Protein AF-A0A3S0U7I5-F1 (afdb_monomer_lite)

Secondary structure (DSSP, 8-state):
--------PPPHHHHHHHHHHHHHHHHHHHHHHHHHHHHHHHHHHHHHHHHHHHHTTS-----HHHHHHHHHS-GGGSPPHHHHHHHHHHHHHHHHHHHHHHHHHHHHHHHHHHHHHTT--S--HHHHHHHHHHHHHHHHHHHHHHHHHHHHHHHHHHHHHHHHHHHTT--EEEETTEEEEEPPP-HHHHHHHHHHHHHHHHHHHHHHHHHHHHHHHHHHHHSSPPPPHHHHHHHHHHH-

Sequence (240 aa):
MNYFENKKTIPRFIKNKITFIKVFSFFQILFSLFLFLLLSFILFLYYNIDYKNKIFKLDTNINFIFDKIVKSLEIELIPYPFLLIFLLIIFFLIFIYGCFNLTMIKKQAKKYKLWLKNDENTIPEFIYSVYKKSMVYKIIANWFCSFSYIVGIITLSILVWLQYQYINNENIFYLGFWKIGTIKNLQTEIIVTSSLILLFFILHCFCFIHFKKTKTQIISYWGTDILSLEEKKYLKRKTN

Radius of gyration: 26.68 Å; chains: 1; bounding box: 55×52×87 Å

InterPro domains:
  IPR059214 MSC_0882-like [NF045846] (23-240)

Structure (mmCIF, N/CA/C/O backbone):
data_AF-A0A3S0U7I5-F1
#
_entry.id   AF-A0A3S0U7I5-F1
#
loop_
_atom_site.group_PDB
_atom_site.id
_atom_site.type_symbol
_atom_site.label_atom_id
_atom_site.label_alt_id
_atom_site.label_comp_id
_atom_site.label_asym_id
_atom_site.label_entity_id
_atom_site.label_seq_id
_atom_site.pdbx_PDB_ins_code
_atom_site.Cartn_x
_atom_site.Cartn_y
_atom_site.Cartn_z
_atom_site.occupancy
_atom_site.B_iso_or_equiv
_atom_site.auth_seq_id
_atom_site.auth_comp_id
_atom_site.auth_asym_id
_atom_site.auth_atom_id
_atom_site.pdbx_PDB_model_num
ATOM 1 N N . MET A 1 1 ? -27.309 15.832 46.744 1.00 34.75 1 MET A N 1
ATOM 2 C CA . MET A 1 1 ? -26.373 16.564 45.862 1.00 34.75 1 MET A CA 1
ATOM 3 C C . MET A 1 1 ? -25.949 15.601 44.754 1.00 34.75 1 MET A C 1
ATOM 5 O O . MET A 1 1 ? -25.228 14.649 45.021 1.00 34.75 1 MET A O 1
ATOM 9 N N . ASN A 1 2 ? -26.539 15.751 43.566 1.00 31.09 2 ASN A N 1
ATOM 10 C CA . ASN A 1 2 ? -26.446 14.811 42.443 1.00 31.09 2 ASN A CA 1
ATOM 11 C C . ASN A 1 2 ? -25.058 14.861 41.786 1.00 31.09 2 ASN A C 1
ATOM 13 O O . ASN A 1 2 ? -24.751 15.824 41.094 1.00 31.09 2 ASN A O 1
ATOM 17 N N . TYR A 1 3 ? -24.246 13.816 41.965 1.00 33.31 3 TYR A N 1
ATOM 18 C CA . TYR A 1 3 ? -22.924 13.674 41.325 1.00 33.31 3 TYR A CA 1
ATOM 19 C C . TYR A 1 3 ? -22.888 12.636 40.187 1.00 33.31 3 TYR A C 1
ATOM 21 O O . TYR A 1 3 ? -21.816 12.269 39.713 1.00 33.31 3 TYR A O 1
ATOM 29 N N . PHE A 1 4 ? -24.050 12.170 39.714 1.00 36.78 4 PHE A N 1
ATOM 30 C CA . PHE A 1 4 ? -24.139 11.148 38.663 1.00 36.78 4 PHE A CA 1
ATOM 31 C C . PHE A 1 4 ? -25.144 11.469 37.549 1.00 36.78 4 PHE A C 1
ATOM 33 O O . PHE A 1 4 ? -25.729 10.566 36.964 1.00 36.78 4 PHE A O 1
ATOM 40 N N . GLU A 1 5 ? -25.245 12.728 37.119 1.00 37.22 5 GLU A N 1
ATOM 41 C CA . GLU A 1 5 ? -25.621 13.002 35.718 1.00 37.22 5 GLU A CA 1
ATOM 42 C C . GLU A 1 5 ? -24.407 12.798 34.795 1.00 37.22 5 GLU A C 1
ATOM 44 O O . GLU A 1 5 ? -24.026 13.642 33.982 1.00 37.22 5 GLU A O 1
ATOM 49 N N . ASN A 1 6 ? -23.746 11.646 34.919 1.00 40.72 6 ASN A N 1
ATOM 50 C CA . ASN A 1 6 ? -22.676 11.284 34.008 1.00 40.72 6 ASN A CA 1
ATOM 51 C C . ASN A 1 6 ? -23.330 10.806 32.712 1.00 40.72 6 ASN A C 1
ATOM 53 O O . ASN A 1 6 ? -23.698 9.639 32.568 1.00 40.72 6 ASN A O 1
ATOM 57 N N . LYS A 1 7 ? -23.477 11.717 31.742 1.00 45.25 7 LYS A N 1
ATOM 58 C CA . LYS A 1 7 ? -23.664 11.343 30.334 1.00 45.25 7 LYS A CA 1
ATOM 59 C C . LYS A 1 7 ? -22.656 10.230 30.038 1.00 45.25 7 LYS A C 1
ATOM 61 O O . LYS A 1 7 ? -21.453 10.490 30.028 1.00 45.25 7 LYS A O 1
ATOM 66 N N . LYS A 1 8 ? -23.146 9.005 29.813 1.00 54.75 8 LYS A N 1
ATOM 67 C CA . LYS A 1 8 ? -22.349 7.824 29.443 1.00 54.75 8 LYS A CA 1
ATOM 68 C C . LYS A 1 8 ? -21.651 8.121 28.120 1.00 54.75 8 LYS A C 1
ATOM 70 O O . LYS A 1 8 ? -22.193 7.941 27.028 1.00 54.75 8 LYS A O 1
ATOM 75 N N . THR A 1 9 ? -20.480 8.731 28.224 1.00 63.16 9 THR A N 1
ATOM 76 C CA . THR A 1 9 ? -19.694 9.218 27.102 1.00 63.16 9 THR A CA 1
ATOM 77 C C . THR A 1 9 ? -18.613 8.199 26.789 1.00 63.16 9 THR A C 1
ATOM 79 O O . THR A 1 9 ? -18.055 7.553 27.669 1.00 63.16 9 THR A O 1
ATOM 82 N N . ILE A 1 10 ? -18.329 8.035 25.495 1.00 66.19 10 ILE A N 1
ATOM 83 C CA . ILE A 1 10 ? -17.225 7.200 25.017 1.00 66.19 10 ILE A CA 1
ATOM 84 C C . ILE A 1 10 ? -15.943 7.639 25.747 1.00 66.19 10 ILE A C 1
ATOM 86 O O . ILE A 1 10 ? -15.592 8.821 25.634 1.00 66.19 10 ILE A O 1
ATOM 90 N N . PRO A 1 11 ? -15.216 6.725 26.421 1.00 69.69 11 PRO A N 1
ATOM 91 C CA . PRO A 1 11 ? -13.984 7.073 27.118 1.00 69.69 11 PRO A CA 1
ATOM 92 C C . PRO A 1 11 ? -12.998 7.783 26.189 1.00 69.69 11 PRO A C 1
ATOM 94 O O . PRO A 1 11 ? -12.847 7.414 25.018 1.00 69.69 11 PRO A O 1
ATOM 97 N N . ARG A 1 12 ? -12.309 8.808 26.702 1.00 69.81 12 ARG A N 1
ATOM 98 C CA . ARG A 1 12 ? -11.484 9.732 25.900 1.00 69.81 12 ARG A CA 1
ATOM 99 C C . ARG A 1 12 ? -10.442 9.013 25.035 1.00 69.81 12 ARG A C 1
ATOM 101 O O . ARG A 1 12 ? -10.288 9.353 23.866 1.00 69.81 12 ARG A O 1
ATOM 108 N N . PHE A 1 13 ? -9.790 7.981 25.571 1.00 68.38 13 PHE A N 1
ATOM 109 C CA . PHE A 1 13 ? -8.822 7.160 24.835 1.00 68.38 13 PHE A CA 1
ATOM 110 C C . PHE A 1 13 ? -9.444 6.478 23.603 1.00 68.38 13 PHE A C 1
ATOM 112 O O . PHE A 1 13 ? -8.915 6.562 22.493 1.00 68.38 13 PHE A O 1
ATOM 119 N N . ILE A 1 14 ? -10.619 5.873 23.781 1.00 70.38 14 ILE A N 1
ATOM 120 C CA . ILE A 1 14 ? -11.356 5.169 22.726 1.00 70.38 14 ILE A CA 1
ATOM 121 C C . ILE A 1 14 ? -11.854 6.166 21.681 1.00 70.38 14 ILE A C 1
ATOM 123 O O . ILE A 1 14 ? -11.711 5.937 20.479 1.00 70.38 14 ILE A O 1
ATOM 127 N N . LYS A 1 15 ? -12.385 7.310 22.129 1.00 76.31 15 LYS A N 1
ATOM 128 C CA . LYS A 1 15 ? -12.814 8.404 21.251 1.00 76.31 15 LYS A CA 1
ATOM 129 C C . LYS A 1 15 ? -11.658 8.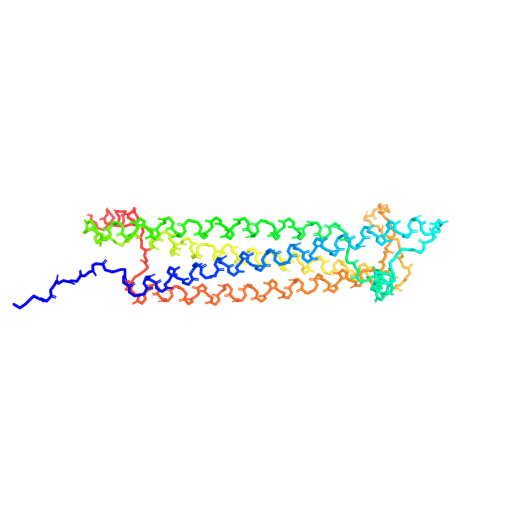877 20.367 1.00 76.31 15 LYS A C 1
ATOM 131 O O . LYS A 1 15 ? -11.827 8.960 19.154 1.00 76.31 15 LYS A O 1
ATOM 136 N N . ASN A 1 16 ? -10.481 9.106 20.952 1.00 76.19 16 ASN A N 1
ATOM 137 C CA . ASN A 1 16 ? -9.288 9.526 20.218 1.00 76.19 16 ASN A CA 1
ATOM 138 C C . ASN A 1 16 ? -8.859 8.484 19.179 1.00 76.19 16 ASN A C 1
ATOM 140 O O . ASN A 1 16 ? -8.524 8.854 18.055 1.00 76.19 16 ASN A O 1
ATOM 144 N N . LYS A 1 17 ? -8.931 7.185 19.503 1.00 73.94 17 LYS A N 1
ATOM 145 C CA . LYS A 1 17 ? -8.599 6.125 18.542 1.00 73.94 17 LYS A CA 1
ATOM 146 C C . LYS A 1 17 ? -9.588 6.063 17.379 1.00 73.94 17 LYS A C 1
ATOM 148 O O . LYS A 1 17 ? -9.161 5.997 16.230 1.00 73.94 17 LYS A O 1
ATOM 153 N N . ILE A 1 18 ? -10.892 6.133 17.653 1.00 76.38 18 ILE A N 1
ATOM 154 C CA . ILE A 1 18 ? -11.928 6.167 16.608 1.00 76.38 18 ILE A CA 1
ATOM 155 C C . ILE A 1 18 ? -11.701 7.364 15.679 1.00 76.38 18 ILE A C 1
ATOM 157 O O . ILE A 1 18 ? -11.760 7.213 14.459 1.00 76.38 18 ILE A O 1
ATOM 161 N N . THR A 1 19 ? -11.438 8.545 16.243 1.00 80.38 19 THR A N 1
ATOM 162 C CA . THR A 1 19 ? -11.165 9.758 15.463 1.00 80.38 19 THR A CA 1
ATOM 163 C C . THR A 1 19 ? -9.906 9.598 14.620 1.00 80.38 19 THR A C 1
ATOM 165 O O . THR A 1 19 ? -9.953 9.863 13.424 1.00 80.38 19 THR A O 1
ATOM 168 N N . PHE A 1 20 ? -8.818 9.086 15.198 1.00 79.75 20 PHE A N 1
ATOM 169 C CA . PHE A 1 20 ? -7.569 8.850 14.476 1.00 79.75 20 PHE A CA 1
ATOM 170 C C . PHE A 1 20 ? -7.766 7.929 13.266 1.00 79.75 20 PHE A C 1
ATOM 172 O O . PHE A 1 20 ? -7.343 8.267 12.166 1.00 79.75 20 PHE A O 1
ATOM 179 N N . ILE A 1 21 ? -8.455 6.794 13.432 1.00 76.62 21 ILE A N 1
ATOM 180 C CA . ILE A 1 21 ? -8.653 5.848 12.323 1.00 76.62 21 ILE A CA 1
ATOM 181 C C . ILE A 1 21 ? -9.580 6.449 11.248 1.00 76.62 21 ILE A C 1
ATOM 183 O O . ILE A 1 21 ? -9.353 6.233 10.057 1.00 76.62 21 ILE A O 1
ATOM 187 N N . LYS A 1 22 ? -10.586 7.252 11.631 1.00 82.88 22 LYS A N 1
ATOM 188 C CA . LYS A 1 22 ? -11.419 7.995 10.665 1.00 82.88 22 LYS A CA 1
ATOM 189 C C . LYS A 1 22 ? -10.596 8.989 9.848 1.00 82.88 22 LYS A C 1
ATOM 191 O O . LYS A 1 22 ? -10.736 9.009 8.632 1.00 82.88 22 LYS A O 1
ATOM 196 N N . VAL A 1 23 ? -9.754 9.781 10.512 1.00 84.12 23 VAL A N 1
ATOM 197 C CA . VAL A 1 23 ? -8.873 10.764 9.8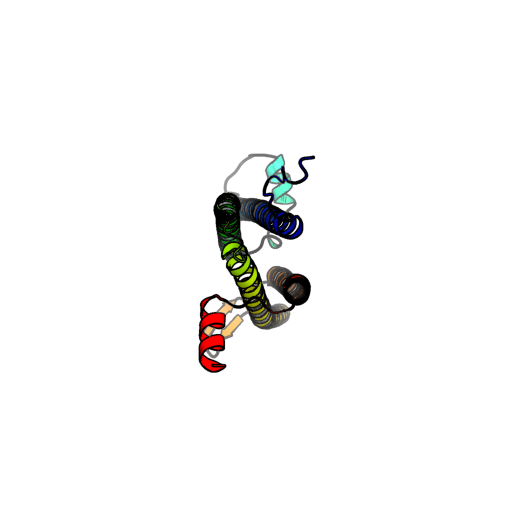63 1.00 84.12 23 VAL A CA 1
ATOM 198 C C . VAL A 1 23 ? -7.900 10.061 8.923 1.00 84.12 23 VAL A C 1
ATOM 200 O O . VAL A 1 23 ? -7.796 10.438 7.764 1.00 84.12 23 VAL A O 1
ATOM 203 N N . PHE A 1 24 ? -7.265 8.981 9.379 1.00 80.94 24 PHE A N 1
ATOM 204 C CA . PHE A 1 24 ? -6.365 8.182 8.552 1.00 80.94 24 PHE A CA 1
ATOM 205 C C . PHE A 1 24 ? -7.064 7.620 7.305 1.00 80.94 24 PHE A C 1
ATOM 207 O O . PHE A 1 24 ? -6.563 7.771 6.196 1.00 80.94 24 PHE A O 1
ATOM 214 N N . SER A 1 25 ? -8.258 7.036 7.467 1.00 82.69 25 SER A N 1
ATOM 215 C CA . SER A 1 25 ? -9.034 6.500 6.336 1.00 82.69 25 SER A CA 1
ATOM 216 C C . SER A 1 25 ? -9.449 7.605 5.359 1.00 82.69 25 SER A C 1
ATOM 218 O O . SER A 1 25 ? -9.464 7.390 4.154 1.00 82.69 25 SER A O 1
ATOM 220 N N . PHE A 1 26 ? -9.762 8.801 5.865 1.00 87.00 26 PHE A N 1
ATOM 221 C CA . PHE A 1 26 ? -10.089 9.961 5.038 1.00 87.00 26 PHE A CA 1
ATOM 222 C C . PHE A 1 26 ? -8.883 10.458 4.228 1.00 87.00 26 PHE A C 1
ATOM 224 O O . PHE A 1 26 ? -9.007 10.665 3.024 1.00 87.00 26 PHE A O 1
ATOM 231 N N . PHE A 1 27 ? -7.706 10.572 4.849 1.00 84.50 27 PHE A N 1
ATOM 232 C CA . PHE A 1 27 ? -6.471 10.904 4.131 1.00 84.50 27 PHE A CA 1
ATOM 233 C C . PHE A 1 27 ? -6.117 9.856 3.078 1.00 84.50 27 PHE A C 1
ATOM 235 O O . PHE A 1 27 ? -5.730 10.216 1.973 1.00 84.50 27 PHE A O 1
ATOM 242 N N . GLN A 1 28 ? -6.305 8.572 3.388 1.00 85.00 28 GLN A N 1
ATOM 243 C CA . GLN A 1 28 ? -6.102 7.495 2.425 1.00 85.00 28 GLN A CA 1
ATOM 244 C C . GLN A 1 28 ? -7.007 7.648 1.192 1.00 85.00 28 GLN A C 1
ATOM 246 O O . GLN A 1 28 ? -6.536 7.470 0.070 1.00 85.00 28 GLN A O 1
ATOM 251 N N . ILE A 1 29 ? -8.280 8.013 1.382 1.00 89.94 29 ILE A N 1
ATOM 252 C CA . ILE A 1 29 ? -9.221 8.290 0.284 1.00 89.94 29 ILE A CA 1
ATOM 253 C C . ILE A 1 29 ? -8.738 9.475 -0.562 1.00 89.94 29 ILE A C 1
ATOM 255 O O . ILE A 1 29 ? -8.658 9.355 -1.780 1.00 89.94 29 ILE A O 1
ATOM 259 N N . LEU A 1 30 ? -8.382 10.599 0.069 1.00 91.69 30 LEU A N 1
ATOM 260 C CA . LEU A 1 30 ? -7.915 11.789 -0.651 1.00 91.69 30 LEU A CA 1
ATOM 261 C C . LEU A 1 30 ? -6.636 11.518 -1.447 1.00 91.69 30 LEU A C 1
ATOM 263 O O . LEU A 1 30 ? -6.547 11.876 -2.617 1.00 91.69 30 LEU A O 1
ATOM 267 N N . PHE A 1 31 ? -5.665 10.857 -0.820 1.00 88.25 31 PHE A N 1
ATOM 268 C CA . PHE A 1 31 ? -4.380 10.542 -1.433 1.00 88.25 31 PHE A CA 1
ATOM 269 C C . PHE A 1 31 ? -4.525 9.584 -2.620 1.00 88.25 31 PHE A C 1
ATOM 271 O O . PHE A 1 31 ? -3.966 9.830 -3.686 1.00 88.25 31 PHE A O 1
ATOM 278 N N . SER A 1 32 ? -5.311 8.515 -2.456 1.00 89.94 32 SER A N 1
ATOM 279 C CA . SER A 1 32 ? -5.557 7.552 -3.537 1.00 89.94 32 SER A CA 1
ATOM 280 C C . SER A 1 32 ? -6.326 8.171 -4.702 1.00 89.94 32 SER A C 1
ATOM 282 O O . SER A 1 32 ? -5.960 7.934 -5.850 1.00 89.94 32 SER A O 1
ATOM 284 N N . LEU A 1 33 ? -7.327 9.013 -4.427 1.00 91.88 33 LEU A N 1
ATOM 285 C CA . LEU A 1 33 ? -8.063 9.732 -5.466 1.00 91.88 33 LEU A CA 1
ATOM 286 C C . LEU A 1 33 ? -7.155 10.701 -6.234 1.00 91.88 33 LEU A C 1
ATOM 288 O O . LEU A 1 33 ? -7.190 10.731 -7.460 1.00 91.88 33 LEU A O 1
ATOM 292 N N . PHE A 1 34 ? -6.319 11.461 -5.522 1.00 91.81 34 PHE A N 1
ATOM 293 C CA . PHE A 1 34 ? -5.369 12.386 -6.136 1.00 91.81 34 PHE A CA 1
ATOM 294 C C . PHE A 1 34 ? -4.397 11.662 -7.077 1.00 91.81 34 PHE A C 1
ATOM 296 O O . PHE A 1 34 ? -4.256 12.056 -8.233 1.00 91.81 34 PHE A O 1
ATOM 303 N N . LEU A 1 35 ? -3.775 10.573 -6.616 1.00 89.69 35 LEU A N 1
ATOM 304 C CA . LEU A 1 35 ? -2.843 9.799 -7.440 1.00 89.69 35 LEU A CA 1
ATOM 305 C C . LEU A 1 35 ? -3.529 9.111 -8.618 1.00 89.69 35 LEU A C 1
ATOM 307 O O . LEU A 1 35 ? -2.962 9.070 -9.706 1.00 89.69 35 LEU A O 1
ATOM 311 N N . PHE A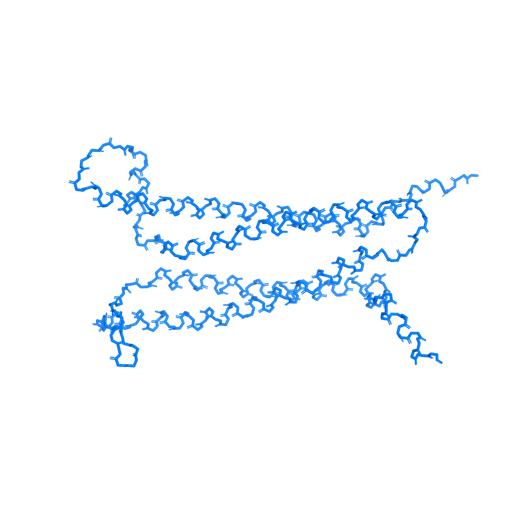 1 36 ? -4.755 8.620 -8.431 1.00 91.69 36 PHE A N 1
ATOM 312 C CA . PHE A 1 36 ? -5.545 8.055 -9.519 1.00 91.69 36 PHE A CA 1
ATOM 313 C C . PHE A 1 36 ? -5.811 9.092 -10.620 1.00 91.69 36 PHE A C 1
ATOM 315 O O . PHE A 1 36 ? -5.608 8.806 -11.800 1.00 91.69 36 PHE A O 1
ATOM 322 N N . LEU A 1 37 ? -6.214 10.310 -10.248 1.00 91.00 37 LEU A N 1
ATOM 323 C CA . LEU A 1 37 ? -6.446 11.397 -11.202 1.00 91.00 37 LEU A CA 1
ATOM 324 C C . LEU A 1 37 ? -5.152 11.819 -11.907 1.00 91.00 37 LEU A C 1
ATOM 326 O O . LEU A 1 37 ? -5.150 11.985 -13.125 1.00 91.00 37 LEU A O 1
ATOM 330 N N . LEU A 1 38 ? -4.047 11.929 -11.164 1.00 88.12 38 LEU A N 1
ATOM 331 C CA . LEU A 1 38 ? -2.737 12.271 -11.719 1.00 88.12 38 LEU A CA 1
ATOM 332 C C . LEU A 1 38 ? -2.261 11.227 -12.740 1.00 88.12 38 LEU A C 1
ATOM 334 O O . LEU A 1 38 ? -1.872 11.581 -13.849 1.00 88.12 38 LEU A O 1
ATOM 338 N N . LEU A 1 39 ? -2.330 9.938 -12.398 1.00 89.06 39 LEU A N 1
ATOM 339 C CA . LEU A 1 39 ? -1.943 8.853 -13.305 1.00 89.06 39 LEU A CA 1
ATOM 340 C C . LEU A 1 39 ? -2.859 8.769 -14.525 1.00 89.06 39 LEU A C 1
ATOM 342 O O . LEU A 1 39 ? -2.378 8.532 -15.629 1.00 89.06 39 LEU A O 1
ATOM 346 N N . SER A 1 40 ? -4.161 9.008 -14.345 1.00 88.25 40 SER A N 1
ATOM 347 C CA . SER A 1 40 ? -5.118 9.062 -15.456 1.00 88.25 40 SER A CA 1
ATOM 348 C C . SER A 1 40 ? -4.776 10.200 -16.415 1.00 88.25 40 SER A C 1
ATOM 350 O O . SER A 1 40 ? -4.828 10.021 -17.629 1.00 88.25 40 SER A O 1
ATOM 352 N N . PHE A 1 41 ? -4.372 11.355 -15.878 1.00 84.88 41 PHE A N 1
ATOM 353 C CA . PHE A 1 41 ? -3.921 12.492 -16.672 1.00 84.88 41 PHE A CA 1
ATOM 354 C C . PHE A 1 41 ? -2.627 12.184 -17.440 1.00 84.88 41 PHE A C 1
ATOM 356 O O . PHE A 1 41 ? -2.547 12.474 -18.631 1.00 84.88 41 PHE A O 1
ATOM 363 N N . ILE A 1 42 ? -1.647 11.530 -16.808 1.00 83.44 42 ILE A N 1
ATOM 364 C CA . ILE A 1 42 ? -0.409 11.099 -17.482 1.00 83.44 42 ILE A CA 1
ATOM 365 C C . ILE A 1 42 ? -0.715 10.089 -18.598 1.00 83.44 42 ILE A C 1
ATOM 367 O O . ILE A 1 42 ? -0.189 10.215 -19.701 1.00 83.44 42 ILE A O 1
ATOM 371 N N . LEU A 1 43 ? -1.602 9.122 -18.349 1.00 84.44 43 LEU A N 1
ATOM 372 C CA . LEU A 1 43 ? -2.028 8.145 -19.353 1.00 84.44 43 LEU A CA 1
ATOM 373 C C . LEU A 1 43 ? -2.744 8.826 -20.534 1.00 84.44 43 LEU A C 1
ATOM 375 O O . LEU A 1 43 ? -2.500 8.488 -21.692 1.00 84.44 43 LEU A O 1
ATOM 379 N N . PHE A 1 44 ? -3.596 9.814 -20.251 1.00 83.56 44 PHE A N 1
ATOM 380 C CA . PHE A 1 44 ? -4.252 10.634 -21.269 1.00 83.56 44 PHE A CA 1
ATOM 381 C C . PHE A 1 44 ? -3.239 11.420 -22.110 1.00 83.56 44 PHE A C 1
ATOM 383 O O . PHE A 1 44 ? -3.379 11.476 -23.332 1.00 83.56 44 PHE A O 1
ATOM 390 N N . LEU A 1 45 ? -2.207 12.000 -21.489 1.00 78.19 45 LEU A N 1
ATOM 391 C CA . LEU A 1 45 ? -1.119 12.654 -22.217 1.00 78.19 45 LEU A CA 1
ATOM 392 C C . LEU A 1 45 ? -0.365 11.659 -23.099 1.00 78.19 45 LEU A C 1
ATOM 394 O O . LEU A 1 45 ? -0.188 11.940 -24.279 1.00 78.19 45 LEU A O 1
ATOM 398 N N . TYR A 1 46 ? 0.005 10.488 -22.573 1.00 75.19 46 TYR A N 1
ATOM 399 C CA . TYR A 1 46 ? 0.703 9.450 -23.337 1.00 75.19 46 TYR A CA 1
ATOM 400 C C . TYR A 1 46 ? -0.049 9.089 -24.624 1.00 75.19 46 TYR A C 1
ATOM 402 O O . TYR A 1 46 ? 0.509 9.184 -25.716 1.00 75.19 46 TYR A O 1
ATOM 410 N N . TYR A 1 47 ? -1.337 8.745 -24.514 1.00 75.56 47 TYR A N 1
ATOM 411 C CA . TYR A 1 47 ? -2.125 8.359 -25.685 1.00 75.56 47 TYR A CA 1
ATOM 412 C C . TYR A 1 47 ? -2.374 9.523 -26.641 1.00 75.56 47 TYR A C 1
ATOM 414 O O . TYR A 1 47 ? -2.344 9.303 -27.843 1.00 75.56 47 TYR A O 1
ATOM 422 N N . ASN A 1 48 ? -2.570 10.755 -26.163 1.00 70.25 48 ASN A N 1
ATOM 423 C CA . ASN A 1 48 ? -2.731 11.896 -27.070 1.00 70.25 48 ASN A CA 1
ATOM 424 C C . ASN A 1 48 ? -1.436 12.289 -27.778 1.00 70.25 48 ASN A C 1
ATOM 426 O O . ASN A 1 48 ? -1.502 12.747 -28.914 1.00 70.25 48 ASN A O 1
ATOM 430 N N . ILE A 1 49 ? -0.278 12.121 -27.140 1.00 67.06 49 ILE A N 1
ATOM 431 C CA . ILE A 1 49 ? 1.028 12.394 -27.750 1.00 67.06 49 ILE A CA 1
ATOM 432 C C . ILE A 1 49 ? 1.372 11.310 -28.774 1.00 67.06 49 ILE A C 1
ATOM 434 O O . ILE A 1 49 ? 1.782 11.646 -29.880 1.00 67.06 49 ILE A O 1
ATOM 438 N N . ASP A 1 50 ? 1.140 10.031 -28.465 1.00 59.44 50 ASP A N 1
ATOM 439 C CA . ASP A 1 50 ? 1.335 8.932 -29.423 1.00 59.44 50 ASP A CA 1
ATOM 440 C C . ASP A 1 50 ? 0.337 9.023 -30.596 1.00 59.44 50 ASP A C 1
ATOM 442 O O . ASP A 1 50 ? 0.700 8.862 -31.763 1.00 59.44 50 ASP A O 1
ATOM 446 N N . TYR A 1 51 ? -0.916 9.404 -30.315 1.00 52.53 51 TYR A N 1
ATOM 447 C CA . TYR A 1 51 ? -1.936 9.663 -31.334 1.00 52.53 51 TYR A CA 1
ATOM 448 C C . TYR A 1 51 ? -1.593 10.891 -32.191 1.00 52.53 51 TYR A C 1
ATOM 450 O O . TYR A 1 51 ? -1.694 10.808 -33.413 1.00 52.53 51 TYR A O 1
ATOM 458 N N . LYS A 1 52 ? -1.098 11.994 -31.600 1.00 50.97 52 LYS A N 1
ATOM 459 C CA . LYS A 1 52 ? -0.568 13.142 -32.358 1.00 50.97 52 LYS A CA 1
ATOM 460 C C . LYS A 1 52 ? 0.684 12.768 -33.140 1.00 50.97 52 LYS A C 1
ATOM 462 O O . LYS A 1 52 ? 0.757 13.193 -34.272 1.00 50.97 52 LYS A O 1
ATOM 467 N N . ASN A 1 53 ? 1.614 11.951 -32.651 1.00 51.91 53 ASN A N 1
ATOM 468 C CA . ASN A 1 53 ? 2.773 11.513 -33.447 1.00 51.91 53 ASN A CA 1
ATOM 469 C C . ASN A 1 53 ? 2.375 10.602 -34.621 1.00 51.91 53 ASN A C 1
ATOM 471 O O . ASN A 1 53 ? 3.000 10.658 -35.680 1.00 51.91 53 ASN A O 1
ATOM 475 N N . LYS A 1 54 ? 1.302 9.811 -34.479 1.00 47.25 54 LYS A N 1
ATOM 476 C CA . LYS A 1 54 ? 0.679 9.090 -35.603 1.00 47.25 54 LYS A CA 1
ATOM 477 C C . LYS A 1 54 ? -0.058 10.015 -36.574 1.00 47.25 54 LYS A C 1
ATOM 479 O O . LYS A 1 54 ? -0.050 9.743 -37.773 1.00 47.25 54 LYS A O 1
ATOM 484 N N . ILE A 1 55 ? -0.683 11.083 -36.075 1.00 39.19 55 ILE A N 1
ATOM 485 C CA . ILE A 1 55 ? -1.493 12.021 -36.867 1.00 39.19 55 ILE A CA 1
ATOM 486 C C . ILE A 1 55 ? -0.692 13.199 -37.423 1.00 39.19 55 ILE A C 1
ATOM 488 O O . ILE A 1 55 ? -1.078 13.693 -38.462 1.00 39.19 55 ILE A O 1
ATOM 492 N N . PHE A 1 56 ? 0.459 13.599 -36.875 1.00 41.81 56 PHE A N 1
ATOM 493 C CA . PHE A 1 56 ? 1.292 14.725 -37.347 1.00 41.81 56 PHE A CA 1
ATOM 494 C C . PHE A 1 56 ? 2.047 14.435 -38.660 1.00 41.81 56 PHE A C 1
ATOM 496 O O . PHE A 1 56 ? 2.948 15.177 -39.043 1.00 41.81 56 PHE A O 1
ATOM 503 N N . LYS A 1 57 ? 1.644 13.390 -39.395 1.00 42.44 57 LYS A N 1
ATOM 504 C CA . LYS A 1 57 ? 1.769 13.341 -40.863 1.00 42.44 57 LYS A CA 1
ATOM 505 C C . LYS A 1 57 ? 0.646 14.102 -41.593 1.00 42.44 57 LYS A C 1
ATOM 507 O O . LYS A 1 57 ? 0.726 14.263 -42.803 1.00 42.44 57 LYS A O 1
ATOM 512 N N . LEU A 1 58 ? -0.369 14.579 -40.881 1.00 38.06 58 LEU A N 1
ATOM 513 C CA . LEU A 1 58 ? -1.490 15.384 -41.348 1.00 38.06 58 LEU A CA 1
ATOM 514 C C . LEU A 1 58 ? -1.786 16.503 -40.336 1.00 38.06 58 LEU A C 1
ATOM 516 O O . LEU A 1 58 ? -2.508 16.343 -39.359 1.00 38.06 58 LEU A O 1
ATOM 520 N N . ASP A 1 59 ? -1.146 17.627 -40.621 1.00 44.53 59 ASP A N 1
ATOM 521 C CA . ASP A 1 59 ? -1.686 18.984 -40.631 1.00 44.53 59 ASP A CA 1
ATOM 522 C C . ASP A 1 59 ? -2.503 19.562 -39.447 1.00 44.53 59 ASP A C 1
ATOM 524 O O . ASP A 1 59 ? -3.571 19.099 -39.056 1.00 44.53 59 ASP A O 1
ATOM 528 N N . THR A 1 60 ? -2.045 20.757 -39.056 1.00 49.84 60 THR A N 1
ATOM 529 C CA . THR A 1 60 ? -2.749 21.899 -38.433 1.00 49.84 60 THR A CA 1
ATOM 530 C C . THR A 1 60 ? -2.957 22.008 -36.905 1.00 49.84 60 THR A C 1
ATOM 532 O O . THR A 1 60 ? -3.694 21.279 -36.251 1.00 49.84 60 THR A O 1
ATOM 535 N N . ASN A 1 61 ? -2.326 23.061 -36.356 1.00 49.25 61 ASN A N 1
ATOM 536 C CA . ASN A 1 61 ? -2.908 24.179 -35.586 1.00 49.25 61 ASN A CA 1
ATOM 537 C C . ASN A 1 61 ? -4.054 23.912 -34.584 1.00 49.25 61 ASN A C 1
ATOM 539 O O . ASN A 1 61 ? -5.080 24.592 -34.623 1.00 49.25 61 ASN A O 1
ATOM 543 N N . ILE A 1 62 ? -3.867 23.029 -33.596 1.00 48.06 62 ILE A N 1
ATOM 544 C CA . ILE A 1 62 ? -4.782 22.965 -32.440 1.00 48.06 62 ILE A CA 1
ATOM 545 C C . ILE A 1 62 ? -4.016 22.998 -31.103 1.00 48.06 62 ILE A C 1
ATOM 547 O O . ILE A 1 62 ? -3.359 22.032 -30.706 1.00 48.06 62 ILE A O 1
ATOM 551 N N . ASN A 1 63 ? -4.228 24.123 -30.402 1.00 50.91 63 ASN A N 1
ATOM 552 C CA . ASN A 1 63 ? -3.923 24.482 -29.007 1.00 50.91 63 ASN A CA 1
ATOM 553 C C . ASN A 1 63 ? -2.457 24.758 -28.619 1.00 50.91 63 ASN A C 1
ATOM 555 O O . ASN A 1 63 ? -1.769 23.917 -28.047 1.00 50.91 63 ASN A O 1
ATOM 559 N N . PHE A 1 64 ? -2.052 26.028 -28.766 1.00 54.16 64 PHE A N 1
ATOM 560 C CA . PHE A 1 64 ? -0.740 26.584 -28.394 1.00 54.16 64 PHE A CA 1
ATOM 561 C C . PHE A 1 64 ? -0.312 26.304 -26.939 1.00 54.16 64 PHE A C 1
ATOM 563 O O . PHE A 1 64 ? 0.863 26.068 -26.677 1.00 54.16 64 PHE A O 1
ATOM 570 N N . ILE A 1 65 ? -1.247 26.288 -25.979 1.00 56.94 65 ILE A N 1
ATOM 571 C CA . ILE A 1 65 ? -0.939 25.989 -24.565 1.00 56.94 65 ILE A CA 1
ATOM 572 C C . ILE A 1 65 ? -0.622 24.498 -24.379 1.00 56.94 65 ILE A C 1
ATOM 574 O O . ILE A 1 65 ? 0.316 24.149 -23.666 1.00 56.94 65 ILE A O 1
ATOM 578 N N . PHE A 1 66 ? -1.367 23.620 -25.054 1.00 50.97 66 PHE A N 1
ATOM 579 C CA . PHE A 1 66 ? -1.179 22.174 -24.965 1.00 50.97 66 PHE A CA 1
ATOM 580 C C . PHE A 1 66 ? 0.086 21.741 -25.714 1.00 50.97 66 PHE A C 1
ATOM 582 O O . PHE A 1 66 ? 0.875 20.978 -25.171 1.00 50.97 66 PHE A O 1
ATOM 589 N N . ASP A 1 67 ? 0.349 22.307 -26.896 1.00 53.44 67 ASP A N 1
ATOM 590 C CA . ASP A 1 67 ? 1.581 22.056 -27.653 1.00 53.44 67 ASP A CA 1
ATOM 591 C C . ASP A 1 67 ? 2.832 22.556 -26.923 1.00 53.44 67 ASP A C 1
ATOM 593 O O . ASP A 1 67 ? 3.882 21.931 -27.038 1.00 53.44 67 ASP A O 1
ATOM 597 N N . LYS A 1 68 ? 2.743 23.637 -26.134 1.00 54.53 68 LYS A N 1
ATOM 598 C CA . LYS A 1 68 ? 3.872 24.132 -25.329 1.00 54.53 68 LYS A CA 1
ATOM 599 C C . LYS A 1 68 ? 4.195 23.205 -24.153 1.00 54.53 68 LYS A C 1
ATOM 601 O O . LYS A 1 68 ? 5.368 22.965 -23.889 1.00 54.53 68 LYS A O 1
ATOM 606 N N . ILE A 1 69 ? 3.172 22.648 -23.497 1.00 55.06 69 ILE A N 1
ATOM 607 C CA . ILE A 1 69 ? 3.323 21.658 -22.415 1.00 55.06 69 ILE A CA 1
ATOM 608 C C . ILE A 1 69 ? 3.821 20.316 -22.976 1.00 55.06 69 ILE A C 1
ATOM 610 O O . ILE A 1 69 ? 4.744 19.721 -22.425 1.00 55.06 69 ILE A O 1
ATOM 614 N N . VAL A 1 70 ? 3.270 19.871 -24.110 1.00 53.97 70 VAL A N 1
ATOM 615 C CA . VAL A 1 70 ? 3.650 18.621 -24.786 1.00 53.97 70 VAL A CA 1
ATOM 616 C C . VAL A 1 70 ? 5.060 18.693 -25.380 1.00 53.97 70 VAL A C 1
ATOM 618 O O . VAL A 1 70 ? 5.820 17.753 -25.195 1.00 53.97 70 VAL A O 1
ATOM 621 N N . LYS A 1 71 ? 5.460 19.804 -26.020 1.00 54.06 71 LYS A N 1
ATOM 622 C CA . LYS A 1 71 ? 6.845 19.989 -26.506 1.00 54.06 71 LYS A CA 1
ATOM 623 C C . LYS A 1 71 ? 7.876 20.042 -25.380 1.00 54.06 71 LYS A C 1
ATOM 625 O O . LYS A 1 71 ? 9.030 19.724 -25.628 1.00 54.06 71 LYS A O 1
ATOM 630 N N . SER A 1 72 ? 7.484 20.482 -24.181 1.00 53.06 72 SER A N 1
ATOM 631 C CA . SER A 1 72 ? 8.383 20.543 -23.019 1.00 53.06 72 SER A CA 1
ATOM 632 C C . SER A 1 72 ? 8.534 19.216 -22.274 1.00 53.06 72 SER A C 1
ATOM 634 O O . SER A 1 72 ? 9.426 19.089 -21.441 1.00 53.06 72 SER A O 1
ATOM 636 N N . LEU A 1 73 ? 7.665 18.239 -22.547 1.00 54.94 73 LEU A N 1
ATOM 637 C CA . LEU A 1 73 ? 7.761 16.896 -21.991 1.00 54.94 73 LEU A CA 1
ATOM 638 C C . LEU A 1 73 ? 8.515 16.024 -22.990 1.00 54.94 73 LEU A C 1
ATOM 640 O O . LEU A 1 73 ? 7.962 15.623 -24.013 1.00 54.94 73 LEU A O 1
ATOM 644 N N . GLU A 1 74 ? 9.778 15.723 -22.696 1.00 57.22 74 GLU A N 1
ATOM 645 C CA . GLU A 1 74 ? 10.496 14.683 -23.429 1.00 57.22 74 GLU A CA 1
ATOM 646 C C . GLU A 1 74 ? 9.693 13.384 -23.308 1.00 57.22 74 GLU A C 1
ATOM 648 O O . GLU A 1 74 ? 9.414 12.901 -22.210 1.00 57.22 74 GLU A O 1
ATOM 653 N N . ILE A 1 75 ? 9.272 12.836 -24.447 1.00 55.03 75 ILE A N 1
ATOM 654 C CA . ILE A 1 75 ? 8.413 11.644 -24.530 1.00 55.03 75 ILE A CA 1
ATOM 655 C C . ILE A 1 75 ? 9.048 10.455 -23.784 1.00 55.03 75 ILE A C 1
ATOM 657 O O . ILE A 1 75 ? 8.339 9.604 -23.250 1.00 55.03 75 ILE A O 1
ATOM 661 N N . GLU A 1 76 ? 10.378 10.444 -23.679 1.00 58.72 76 GLU A N 1
ATOM 662 C CA . GLU A 1 76 ? 11.190 9.451 -22.967 1.00 58.72 76 GLU A CA 1
ATOM 663 C C . GLU A 1 76 ? 10.990 9.450 -21.438 1.00 58.72 76 GLU A C 1
ATOM 665 O O . GLU A 1 76 ? 11.288 8.454 -20.772 1.00 58.72 76 GLU A O 1
ATOM 670 N N . LEU A 1 77 ? 10.442 10.531 -20.870 1.00 61.69 77 LEU A N 1
ATOM 671 C CA . LEU A 1 77 ? 10.146 10.648 -19.437 1.00 61.69 77 LEU A CA 1
ATOM 672 C C . LEU A 1 77 ? 8.792 10.035 -19.050 1.00 61.69 77 LEU A C 1
ATOM 674 O O . LEU A 1 77 ? 8.524 9.861 -17.858 1.00 61.69 77 LEU A O 1
ATOM 678 N N . ILE A 1 78 ? 7.918 9.726 -20.016 1.00 66.81 78 ILE A N 1
ATOM 679 C CA . ILE A 1 78 ? 6.588 9.180 -19.727 1.00 66.81 78 ILE A CA 1
ATOM 680 C C . ILE A 1 78 ? 6.688 7.649 -19.620 1.00 66.81 78 ILE A C 1
ATOM 682 O O . ILE A 1 78 ? 6.993 6.987 -20.612 1.00 66.81 78 ILE A O 1
ATOM 686 N N . PRO A 1 79 ? 6.415 7.051 -18.443 1.00 67.88 79 PRO A N 1
ATOM 687 C CA . PRO A 1 79 ? 6.515 5.607 -18.269 1.00 67.88 79 PRO A CA 1
ATOM 688 C C . PRO A 1 79 ? 5.490 4.862 -19.130 1.00 67.88 79 PRO A C 1
ATOM 690 O O . PRO A 1 79 ? 4.404 5.371 -19.416 1.00 67.88 79 PRO A O 1
ATOM 693 N N . TYR A 1 80 ? 5.816 3.619 -19.501 1.00 68.31 80 TYR A N 1
ATOM 694 C CA . TYR A 1 80 ? 4.952 2.800 -20.350 1.00 68.31 80 TYR A CA 1
ATOM 695 C C . TYR A 1 80 ? 3.516 2.673 -19.796 1.00 68.31 80 TYR A C 1
ATOM 697 O O . TYR A 1 80 ? 3.315 2.480 -18.589 1.00 68.31 80 TYR A O 1
ATOM 705 N N . PRO A 1 81 ? 2.500 2.672 -20.681 1.00 76.81 81 PRO A N 1
ATOM 706 C CA . PRO A 1 81 ? 1.089 2.656 -20.305 1.00 76.81 81 PRO A CA 1
ATOM 707 C C . PRO A 1 81 ? 0.703 1.411 -19.508 1.00 76.81 81 PRO A C 1
ATOM 709 O O . PRO A 1 81 ? -0.164 1.491 -18.645 1.00 76.81 81 PRO A O 1
ATOM 712 N N . PHE A 1 82 ? 1.366 0.273 -19.731 1.00 76.38 82 PHE A N 1
ATOM 713 C CA . PHE A 1 82 ? 1.117 -0.945 -18.959 1.00 76.38 82 PHE A CA 1
ATOM 714 C C . PHE A 1 82 ? 1.380 -0.742 -17.457 1.00 76.38 82 PHE A C 1
ATOM 716 O O . PHE A 1 82 ? 0.548 -1.108 -16.626 1.00 76.38 82 PHE A O 1
ATOM 723 N N . LEU A 1 83 ? 2.494 -0.087 -17.107 1.00 76.31 83 LEU A N 1
ATOM 724 C CA . LEU A 1 83 ? 2.831 0.225 -15.718 1.00 76.31 83 LEU A CA 1
ATOM 725 C C . LEU A 1 83 ? 1.844 1.239 -15.123 1.00 76.31 83 LEU A C 1
ATOM 727 O O . LEU A 1 83 ? 1.391 1.072 -13.990 1.00 76.31 83 LEU A O 1
ATOM 731 N N . LEU A 1 84 ? 1.471 2.261 -15.898 1.00 82.00 84 LEU A N 1
ATOM 732 C CA . LEU A 1 84 ? 0.497 3.275 -15.485 1.00 82.00 84 LEU A CA 1
ATOM 733 C C . LEU A 1 84 ? -0.887 2.670 -15.208 1.00 82.00 84 LEU A C 1
ATOM 735 O O . LEU A 1 84 ? -1.496 2.983 -14.186 1.00 82.00 84 LEU A O 1
ATOM 739 N N . ILE A 1 85 ? -1.369 1.774 -16.075 1.00 85.06 85 ILE A N 1
ATOM 740 C CA . ILE A 1 85 ? -2.649 1.069 -15.903 1.00 85.06 85 ILE A CA 1
ATOM 741 C C . ILE A 1 85 ? -2.609 0.182 -14.656 1.00 85.06 85 ILE A C 1
ATOM 743 O O . ILE A 1 85 ? -3.548 0.194 -13.858 1.00 85.06 85 ILE A O 1
ATOM 747 N N . PHE A 1 86 ? -1.515 -0.552 -14.445 1.00 83.00 86 PHE A N 1
ATOM 748 C CA . PHE A 1 86 ? -1.350 -1.375 -13.248 1.00 83.00 86 PHE A CA 1
ATOM 749 C C . PHE A 1 86 ? -1.396 -0.532 -11.963 1.00 83.00 86 PHE A C 1
ATOM 751 O O . PHE A 1 86 ? -2.128 -0.859 -11.024 1.00 83.00 86 PHE A O 1
ATOM 758 N N . LEU A 1 87 ? -0.686 0.601 -11.937 1.00 83.38 87 LEU A N 1
ATOM 759 C CA . LEU A 1 87 ? -0.716 1.537 -10.812 1.00 83.38 87 LEU A CA 1
ATOM 760 C C . LEU A 1 87 ? -2.112 2.143 -10.600 1.00 83.38 87 LEU A C 1
ATOM 762 O O . LEU A 1 87 ? -2.562 2.240 -9.458 1.00 83.38 87 LEU A O 1
ATOM 766 N N . LEU A 1 88 ? -2.830 2.494 -11.671 1.00 89.75 88 LEU A N 1
ATOM 767 C CA . LEU A 1 88 ? -4.209 2.991 -11.597 1.00 89.75 88 LEU A CA 1
ATOM 768 C C . LEU A 1 88 ? -5.141 1.999 -10.899 1.00 89.75 88 LEU A C 1
ATOM 770 O O . LEU A 1 88 ? -5.897 2.394 -10.007 1.00 89.75 88 LEU A O 1
ATOM 774 N N . ILE A 1 89 ? -5.054 0.715 -11.255 1.00 88.62 89 ILE A N 1
ATOM 775 C CA . ILE A 1 89 ? -5.842 -0.348 -10.616 1.00 88.62 89 ILE A CA 1
ATOM 776 C C . ILE A 1 89 ? -5.525 -0.413 -9.118 1.00 88.62 89 ILE A C 1
ATOM 778 O O . ILE A 1 89 ? -6.442 -0.456 -8.294 1.00 88.62 89 ILE A O 1
ATOM 782 N N . ILE A 1 90 ? -4.243 -0.360 -8.744 1.00 85.62 90 ILE A N 1
ATOM 783 C CA . ILE A 1 90 ? -3.827 -0.370 -7.335 1.00 85.62 90 ILE A CA 1
ATOM 784 C C . ILE A 1 90 ? -4.426 0.821 -6.579 1.00 85.62 90 ILE A C 1
ATOM 786 O O . ILE A 1 90 ? -5.041 0.629 -5.526 1.00 85.62 90 ILE A O 1
ATOM 790 N N . PHE A 1 91 ? -4.297 2.044 -7.098 1.00 88.94 91 PHE A N 1
ATOM 791 C CA . PHE A 1 91 ? -4.832 3.228 -6.418 1.00 88.94 91 PHE A CA 1
ATOM 792 C C . PHE A 1 91 ? -6.358 3.213 -6.326 1.00 88.94 91 PHE A C 1
ATOM 794 O O . PHE A 1 91 ? -6.907 3.616 -5.297 1.00 88.94 91 PHE A O 1
ATOM 801 N N . PHE A 1 92 ? -7.043 2.666 -7.329 1.00 89.81 92 PHE A N 1
ATOM 802 C CA . PHE A 1 92 ? -8.487 2.466 -7.282 1.00 89.81 92 PHE A CA 1
ATOM 803 C C . PHE A 1 92 ? -8.908 1.473 -6.183 1.00 89.81 92 PHE A C 1
ATOM 805 O O . PHE A 1 92 ? -9.834 1.746 -5.413 1.00 89.81 92 PHE A O 1
ATOM 812 N N . LEU A 1 93 ? -8.191 0.355 -6.027 1.00 85.94 93 LEU A N 1
ATOM 813 C CA . LEU A 1 93 ? -8.439 -0.601 -4.940 1.00 85.94 93 LEU A CA 1
ATOM 814 C C . LEU A 1 93 ? -8.184 0.022 -3.558 1.00 85.94 93 LEU A C 1
ATOM 816 O O . LEU A 1 93 ? -8.982 -0.167 -2.635 1.00 85.94 93 LEU A O 1
ATOM 820 N N . ILE A 1 94 ? -7.112 0.809 -3.416 1.00 85.31 94 ILE A N 1
ATOM 821 C CA . ILE A 1 94 ? -6.798 1.545 -2.178 1.00 85.31 94 ILE A CA 1
ATOM 822 C C . ILE A 1 94 ? -7.914 2.545 -1.843 1.00 85.31 94 ILE A C 1
ATOM 824 O O . ILE A 1 94 ? -8.288 2.665 -0.670 1.00 85.31 94 ILE A O 1
ATOM 828 N N . PHE A 1 95 ? -8.470 3.223 -2.850 1.00 88.75 95 PHE A N 1
ATOM 829 C CA . PHE A 1 95 ? -9.596 4.143 -2.697 1.00 88.75 95 PHE A CA 1
ATOM 830 C C . PHE A 1 95 ? -10.852 3.425 -2.183 1.00 88.75 95 PHE A C 1
ATOM 832 O O . PHE A 1 95 ? -11.415 3.820 -1.155 1.00 88.75 95 PHE A O 1
ATOM 839 N N . ILE A 1 96 ? -11.253 2.324 -2.833 1.00 84.69 96 ILE A N 1
ATOM 840 C CA . ILE A 1 96 ? -12.406 1.510 -2.406 1.00 84.69 96 ILE A CA 1
ATOM 841 C C . ILE A 1 96 ? -12.216 1.023 -0.965 1.00 84.69 96 ILE A C 1
ATOM 843 O O . ILE A 1 96 ? -13.128 1.128 -0.137 1.00 84.69 96 ILE A O 1
ATOM 847 N N . TYR A 1 97 ? -11.021 0.532 -0.636 1.00 82.62 97 TYR A N 1
ATOM 848 C CA . TYR A 1 97 ? -10.700 0.060 0.707 1.00 82.62 97 TYR A CA 1
ATOM 849 C C . TYR A 1 97 ? -10.783 1.180 1.759 1.00 82.62 97 TYR A C 1
ATOM 851 O O . TYR A 1 97 ? -11.344 0.973 2.842 1.00 82.62 97 TYR A O 1
ATOM 859 N N . GLY A 1 98 ? -10.305 2.388 1.439 1.00 80.88 98 GLY A N 1
ATOM 860 C CA . GLY A 1 98 ? -10.450 3.572 2.293 1.00 80.88 98 GLY A CA 1
ATOM 861 C C . GLY A 1 98 ? -11.919 3.913 2.582 1.00 80.88 98 GLY A C 1
ATOM 862 O O . GLY A 1 98 ? -12.300 4.117 3.743 1.00 80.88 98 GLY A O 1
ATOM 863 N N . CYS A 1 99 ? -12.768 3.882 1.550 1.00 83.88 99 CYS A N 1
ATOM 864 C CA . CYS A 1 99 ? -14.218 4.085 1.659 1.00 83.88 99 CYS A CA 1
ATOM 865 C C . CYS A 1 99 ? -14.899 3.024 2.536 1.00 83.88 99 CYS A C 1
ATOM 867 O O . CYS A 1 99 ? -15.705 3.357 3.421 1.00 83.88 99 CYS A O 1
ATOM 869 N N . PHE A 1 100 ? -14.552 1.749 2.341 1.00 82.50 100 PHE A N 1
ATOM 870 C CA . PHE A 1 100 ? -15.086 0.643 3.133 1.00 82.50 100 PHE A CA 1
ATOM 871 C C . PHE A 1 100 ? -14.714 0.777 4.616 1.00 82.50 100 PHE A C 1
ATOM 873 O O . PHE A 1 100 ? -15.592 0.727 5.486 1.00 82.50 100 PHE A O 1
ATOM 880 N N . ASN A 1 101 ? -13.439 1.039 4.915 1.00 78.12 101 ASN A N 1
ATOM 881 C CA . ASN A 1 101 ? -12.958 1.217 6.286 1.00 78.12 101 ASN A CA 1
ATOM 882 C C . ASN A 1 101 ? -13.660 2.370 7.002 1.00 78.12 101 ASN A C 1
ATOM 884 O O . ASN A 1 101 ? -14.164 2.193 8.117 1.00 78.12 101 ASN A O 1
ATOM 888 N N . LEU A 1 102 ? -13.760 3.536 6.358 1.00 84.44 102 LEU A N 1
ATOM 889 C CA . LEU A 1 102 ? -14.425 4.698 6.945 1.00 84.44 102 LEU A CA 1
ATOM 890 C C . LEU A 1 102 ? -15.896 4.396 7.278 1.00 84.44 102 LEU A C 1
ATOM 892 O O . LEU A 1 102 ? -16.394 4.778 8.345 1.00 84.44 102 LEU A O 1
ATOM 896 N N . THR A 1 103 ? -16.582 3.678 6.389 1.00 82.56 103 THR A N 1
ATOM 897 C CA . THR A 1 103 ? -17.980 3.268 6.570 1.00 82.56 103 THR A CA 1
ATOM 898 C C . THR A 1 103 ? -18.132 2.287 7.731 1.00 82.56 103 THR A C 1
ATOM 900 O O . THR A 1 103 ? -18.991 2.485 8.599 1.00 82.56 103 THR A O 1
ATOM 903 N N . MET A 1 104 ? -17.271 1.270 7.806 1.00 78.69 104 MET A N 1
ATOM 904 C CA . MET A 1 104 ? -17.286 0.277 8.883 1.00 78.69 104 MET A CA 1
ATOM 905 C C . MET A 1 104 ? -17.033 0.911 10.253 1.00 78.69 104 MET A C 1
ATOM 907 O O . MET A 1 104 ? -17.793 0.667 11.192 1.00 78.69 104 MET A O 1
ATOM 911 N N . ILE A 1 105 ? -16.051 1.811 10.365 1.00 81.19 105 ILE A N 1
ATOM 912 C CA . ILE A 1 105 ? -15.752 2.511 11.624 1.00 81.19 105 ILE A CA 1
ATOM 913 C C . ILE A 1 105 ? -16.925 3.396 12.054 1.00 81.19 105 ILE A C 1
ATOM 915 O O . ILE A 1 105 ? -17.261 3.446 13.239 1.00 81.19 105 ILE A O 1
ATOM 919 N N . LYS A 1 106 ? -17.582 4.093 11.115 1.00 82.62 106 LYS A N 1
ATOM 920 C CA . LYS A 1 106 ? -18.784 4.892 11.415 1.00 82.62 106 LYS A CA 1
ATOM 921 C C . LYS A 1 106 ? -19.918 4.010 11.947 1.00 82.62 106 LYS A C 1
ATOM 923 O O . LYS A 1 106 ? -20.510 4.366 12.969 1.00 82.62 106 LYS A O 1
ATOM 928 N N . LYS A 1 107 ? -20.201 2.875 11.296 1.00 80.81 107 LYS A N 1
ATOM 929 C CA . LYS A 1 107 ? -21.240 1.920 11.727 1.00 80.81 107 LYS A CA 1
ATOM 930 C C . LYS A 1 107 ? -20.953 1.379 13.126 1.00 80.81 107 LYS A C 1
ATOM 932 O O . LYS A 1 107 ? -21.810 1.444 14.005 1.00 80.81 107 LYS A O 1
ATOM 937 N N . GLN A 1 108 ? -19.733 0.916 13.364 1.00 76.50 108 GLN A N 1
ATOM 938 C CA . GLN A 1 108 ? -19.383 0.311 14.642 1.00 76.50 108 GLN A CA 1
ATOM 939 C C . GLN A 1 108 ? -19.276 1.338 15.785 1.00 76.50 108 GLN A C 1
ATOM 941 O O . GLN A 1 108 ? -19.711 1.051 16.897 1.00 76.50 108 GLN A O 1
ATOM 946 N N . ALA A 1 109 ? -18.807 2.564 15.524 1.00 78.25 109 ALA A N 1
ATOM 947 C CA . ALA A 1 109 ? -18.826 3.638 16.521 1.00 78.25 109 ALA A CA 1
ATOM 948 C C . ALA A 1 109 ? -20.260 4.023 16.937 1.00 78.25 109 ALA A C 1
ATOM 950 O O . ALA A 1 109 ? -20.498 4.322 18.108 1.00 78.25 109 ALA A O 1
ATOM 951 N N . LYS A 1 110 ? -21.224 3.994 16.000 1.00 81.56 110 LYS A N 1
ATOM 952 C CA . LYS A 1 110 ? -22.653 4.167 16.320 1.00 81.56 110 LYS A CA 1
ATOM 953 C C . LYS A 1 110 ? -23.172 3.017 17.187 1.00 81.56 110 LYS A C 1
ATOM 955 O O . LYS A 1 110 ? -23.812 3.290 18.198 1.00 81.56 110 LYS A O 1
ATOM 960 N N . LYS A 1 111 ? -22.846 1.765 16.836 1.00 77.62 111 LYS A N 1
ATOM 961 C CA . LYS A 1 111 ? -23.211 0.572 17.623 1.00 77.62 111 LYS A CA 1
ATOM 962 C C . LYS A 1 111 ? -22.669 0.657 19.052 1.00 77.62 111 LYS A C 1
ATOM 964 O O . LYS A 1 111 ? -23.417 0.467 19.999 1.00 77.62 111 LYS A O 1
ATOM 969 N N . TYR A 1 112 ? -21.409 1.061 19.213 1.00 74.31 112 TYR A N 1
ATOM 970 C CA . TYR A 1 112 ? -20.801 1.227 20.533 1.00 74.31 112 TYR A CA 1
ATOM 971 C C . TYR A 1 112 ? -21.487 2.306 21.380 1.00 74.31 112 TYR A C 1
ATOM 973 O O . TYR A 1 112 ? -21.722 2.107 22.567 1.00 74.31 112 TYR A O 1
ATOM 981 N N . LYS A 1 113 ? -21.871 3.435 20.772 1.00 77.12 113 LYS A N 1
ATOM 982 C CA . LYS A 1 113 ? -22.651 4.467 21.470 1.00 77.12 113 LYS A CA 1
ATOM 983 C C . LYS A 1 113 ? -24.005 3.933 21.956 1.00 77.12 113 LYS A C 1
ATOM 985 O O . LYS A 1 113 ? -24.492 4.405 22.975 1.00 77.12 113 LYS A O 1
ATOM 990 N N . LEU A 1 114 ? -24.612 2.997 21.225 1.00 79.75 114 LEU A N 1
ATO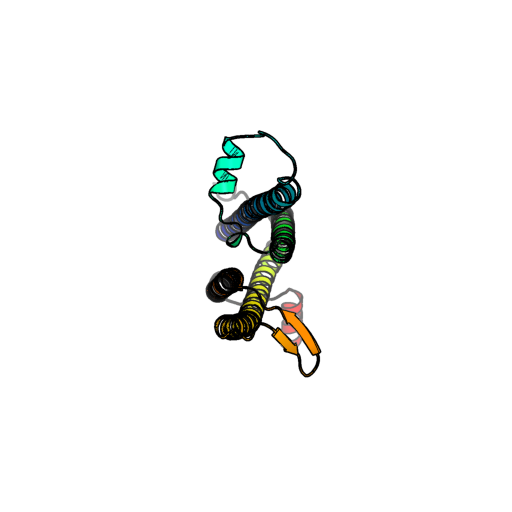M 991 C CA . LEU A 1 114 ? -25.872 2.359 21.606 1.00 79.75 114 LEU A CA 1
ATOM 992 C C . LEU A 1 114 ? -25.669 1.356 22.752 1.00 79.75 114 LEU A C 1
ATOM 994 O O . LEU A 1 114 ? -26.401 1.419 23.729 1.00 79.75 114 LEU A O 1
ATOM 998 N N . TRP A 1 115 ? -24.615 0.539 22.708 1.00 73.44 115 TRP A N 1
ATOM 999 C CA . TRP A 1 115 ? -24.246 -0.366 23.807 1.00 73.44 115 TRP A CA 1
ATOM 1000 C C . TRP A 1 115 ? -23.946 0.360 25.121 1.00 73.44 115 TRP A C 1
ATOM 1002 O O . TRP A 1 115 ? -24.447 -0.032 26.169 1.00 73.44 115 TRP A O 1
ATOM 1012 N N . LEU A 1 116 ? -23.229 1.487 25.061 1.00 71.56 116 LEU A N 1
ATOM 1013 C CA . LEU A 1 116 ? -22.984 2.333 26.236 1.00 71.56 116 LEU A CA 1
ATOM 1014 C C . LEU A 1 116 ? -24.267 2.906 26.851 1.00 71.56 116 LEU A C 1
ATOM 1016 O O . LEU A 1 116 ? -24.282 3.223 28.036 1.00 71.56 116 LEU A O 1
ATOM 1020 N N . LYS A 1 117 ? -25.337 3.083 26.065 1.00 76.62 117 LYS A N 1
ATOM 1021 C CA . LYS A 1 117 ? -26.634 3.515 26.605 1.00 76.62 117 LYS A CA 1
ATOM 1022 C C . LYS A 1 117 ? -27.348 2.391 27.354 1.00 76.62 117 LYS A C 1
ATOM 1024 O O . LYS A 1 117 ? -28.077 2.697 28.289 1.00 76.62 117 LYS A O 1
ATOM 1029 N N . ASN A 1 118 ? -27.095 1.141 26.972 1.00 78.44 118 ASN A N 1
ATOM 1030 C CA . ASN A 1 118 ? -27.747 -0.056 27.502 1.00 78.44 118 ASN A CA 1
ATOM 1031 C C . ASN A 1 118 ? -26.997 -0.689 28.696 1.00 78.44 118 ASN A C 1
ATOM 1033 O O . ASN A 1 118 ? -27.304 -1.814 29.063 1.00 78.44 118 ASN A O 1
ATOM 1037 N N . ASP A 1 119 ? -26.006 -0.003 29.283 1.00 64.62 119 ASP A N 1
ATOM 1038 C CA . ASP A 1 119 ? -25.184 -0.497 30.410 1.00 64.62 119 ASP A CA 1
ATOM 1039 C C . ASP A 1 119 ? -24.378 -1.778 30.151 1.00 64.62 119 ASP A C 1
ATOM 1041 O O . ASP A 1 119 ? -23.852 -2.411 31.068 1.00 64.62 119 ASP A O 1
ATOM 1045 N N . GLU A 1 120 ? -24.162 -2.114 28.883 1.00 62.00 120 GLU A N 1
ATOM 1046 C CA . GLU A 1 120 ? -23.254 -3.190 28.502 1.00 62.00 120 GLU A CA 1
ATOM 1047 C C . GLU A 1 120 ? -21.792 -2.714 28.621 1.00 62.00 120 GLU A C 1
ATOM 1049 O O . GLU A 1 120 ? -21.166 -2.276 27.654 1.00 62.00 120 GLU A O 1
ATOM 1054 N N . ASN A 1 121 ? -21.215 -2.825 29.825 1.00 54.72 121 ASN A N 1
ATOM 1055 C CA . ASN A 1 121 ? -19.808 -2.505 30.130 1.00 54.72 121 ASN A CA 1
ATOM 1056 C C . ASN A 1 121 ? -18.812 -3.600 29.694 1.00 54.72 121 ASN A C 1
ATOM 1058 O O . ASN A 1 121 ? -17.738 -3.769 30.274 1.00 54.72 121 ASN A O 1
ATOM 1062 N N . THR A 1 122 ? -19.144 -4.381 28.670 1.00 56.78 122 THR A N 1
ATOM 1063 C CA . THR A 1 122 ? -18.188 -5.329 28.084 1.00 56.78 122 THR A CA 1
ATOM 1064 C C . THR A 1 122 ? -17.112 -4.577 27.303 1.00 56.78 122 THR A C 1
ATOM 1066 O O . THR A 1 122 ? -17.417 -3.563 26.673 1.00 56.78 122 THR A O 1
ATOM 1069 N N . ILE A 1 123 ? -15.859 -5.072 27.305 1.00 56.19 123 ILE A N 1
ATOM 1070 C CA . ILE A 1 123 ? -14.842 -4.622 26.338 1.00 56.19 123 ILE A CA 1
ATOM 1071 C C . ILE A 1 123 ? -15.518 -4.721 24.974 1.00 56.19 123 ILE A C 1
ATOM 1073 O O . ILE A 1 123 ? -15.832 -5.838 24.559 1.00 56.19 123 ILE A O 1
ATOM 1077 N N . PRO A 1 124 ? -15.796 -3.597 24.297 1.00 57.34 124 PRO A N 1
ATOM 1078 C CA . PRO A 1 124 ? -16.645 -3.629 23.127 1.00 57.34 124 PRO A CA 1
ATOM 1079 C C . PRO A 1 124 ? -15.976 -4.556 22.133 1.00 57.34 124 PRO A C 1
ATOM 1081 O O . PRO A 1 124 ? -14.808 -4.340 21.795 1.00 57.34 124 PRO A O 1
ATOM 1084 N N . GLU A 1 125 ? -16.693 -5.551 21.619 1.00 57.06 125 GLU A N 1
ATOM 1085 C CA . GLU A 1 125 ? -16.203 -6.359 20.498 1.00 57.06 125 GLU A CA 1
ATOM 1086 C C . GLU A 1 125 ? -15.688 -5.470 19.363 1.00 57.06 125 GLU A C 1
ATOM 1088 O O . GLU A 1 125 ? -14.791 -5.846 18.623 1.00 57.06 125 GLU A O 1
ATOM 1093 N N . PHE A 1 126 ? -16.209 -4.247 19.248 1.00 55.62 126 PHE A N 1
ATOM 1094 C CA . PHE A 1 126 ? -15.679 -3.202 18.386 1.00 55.62 126 PHE A CA 1
ATOM 1095 C C . PHE A 1 126 ? -14.206 -2.858 18.658 1.00 55.62 126 PHE A C 1
ATOM 1097 O O . PHE A 1 126 ? -13.412 -2.831 17.729 1.00 55.62 126 PHE A O 1
ATOM 1104 N N . ILE A 1 127 ? -13.817 -2.606 19.907 1.00 61.25 127 ILE A N 1
ATOM 1105 C CA . ILE A 1 127 ? -12.426 -2.316 20.274 1.00 61.25 127 ILE A CA 1
ATOM 1106 C C . ILE A 1 127 ? -11.586 -3.566 20.065 1.00 61.25 127 ILE A C 1
ATOM 1108 O O . ILE A 1 127 ? -10.546 -3.493 19.423 1.00 61.25 127 ILE A O 1
ATOM 1112 N N . TYR A 1 128 ? -12.069 -4.724 20.509 1.00 62.34 128 TYR A N 1
ATOM 1113 C CA . TYR A 1 128 ? -11.370 -5.984 20.287 1.00 62.34 128 TYR A CA 1
ATOM 1114 C C . TYR A 1 128 ? -11.101 -6.243 18.797 1.00 62.34 128 TYR A C 1
ATOM 1116 O O . TYR A 1 128 ? -9.957 -6.398 18.371 1.00 62.34 128 TYR A O 1
ATOM 1124 N N . SER A 1 129 ? -12.154 -6.206 17.983 1.00 63.84 129 SER A N 1
ATOM 1125 C CA . SER A 1 129 ? -12.089 -6.475 16.551 1.00 63.84 129 SER A CA 1
ATOM 1126 C C . SER A 1 129 ? -11.314 -5.403 15.798 1.00 63.84 129 SER A C 1
ATOM 1128 O O . SER A 1 129 ? -10.525 -5.759 14.937 1.00 63.84 129 SER A O 1
ATOM 1130 N N . VAL A 1 130 ? -11.457 -4.113 16.113 1.00 65.69 130 VAL A N 1
ATOM 1131 C CA . VAL A 1 130 ? -10.710 -3.046 15.425 1.00 65.69 130 VAL A CA 1
ATOM 1132 C C . VAL A 1 130 ? -9.240 -3.045 15.814 1.00 65.69 130 VAL A C 1
ATOM 1134 O O . VAL A 1 130 ? -8.399 -2.861 14.938 1.00 65.69 130 VAL A O 1
ATOM 1137 N N . TYR A 1 131 ? -8.896 -3.273 17.082 1.00 69.31 131 TYR A N 1
ATOM 1138 C CA . TYR A 1 131 ? -7.493 -3.325 17.495 1.00 69.31 131 TYR A CA 1
ATOM 1139 C C . TYR A 1 131 ? -6.805 -4.595 16.986 1.00 69.31 131 TYR A C 1
ATOM 1141 O O . TYR A 1 131 ? -5.730 -4.480 16.394 1.00 69.31 131 TYR A O 1
ATOM 1149 N N . LYS A 1 132 ? -7.435 -5.774 17.110 1.00 70.00 132 LYS A N 1
ATOM 1150 C CA . LYS A 1 132 ? -6.887 -7.034 16.576 1.00 70.00 132 LYS A CA 1
ATOM 1151 C C . LYS A 1 132 ? -6.790 -6.982 15.050 1.00 70.00 132 LYS A C 1
ATOM 1153 O O . LYS A 1 132 ? -5.720 -7.250 14.513 1.00 70.00 132 LYS A O 1
ATOM 1158 N N . LYS A 1 133 ? -7.829 -6.510 14.342 1.00 70.12 133 LYS A N 1
ATOM 1159 C CA . LYS A 1 133 ? -7.758 -6.295 12.882 1.00 70.12 133 LYS A CA 1
ATOM 1160 C C . LYS A 1 133 ? -6.701 -5.263 12.507 1.00 70.12 133 LYS A C 1
ATOM 1162 O O . LYS A 1 133 ? -5.948 -5.501 11.577 1.00 70.12 133 LYS A O 1
ATOM 1167 N N . SER A 1 134 ? -6.574 -4.154 13.239 1.00 70.00 134 SER A N 1
ATOM 1168 C CA . SER A 1 134 ? -5.521 -3.160 12.979 1.00 70.00 134 SER A CA 1
ATOM 1169 C C . SER A 1 134 ? -4.120 -3.750 13.140 1.00 70.00 134 SER A C 1
ATOM 1171 O O . SER A 1 134 ? -3.219 -3.371 12.396 1.00 70.00 134 SER A O 1
ATOM 1173 N N . MET A 1 135 ? -3.927 -4.657 14.096 1.00 72.00 135 MET A N 1
ATOM 1174 C CA . MET A 1 135 ? -2.662 -5.354 14.308 1.00 72.00 135 MET A CA 1
ATOM 1175 C C . MET A 1 135 ? -2.382 -6.355 13.179 1.00 72.00 135 MET A C 1
ATOM 1177 O O . MET A 1 135 ? -1.300 -6.319 12.598 1.00 72.00 135 MET A O 1
ATOM 1181 N N . VAL A 1 136 ? -3.378 -7.160 12.799 1.00 72.81 136 VAL A N 1
ATOM 1182 C CA . VAL A 1 136 ? -3.297 -8.115 11.680 1.00 72.81 136 VAL A CA 1
ATOM 1183 C C . VAL A 1 136 ? -3.030 -7.405 10.351 1.00 72.81 136 VAL A C 1
ATOM 1185 O O . VAL A 1 136 ? -2.122 -7.795 9.627 1.00 72.81 136 VAL A O 1
ATOM 1188 N N . TYR A 1 137 ? -3.736 -6.314 10.050 1.00 73.00 137 TYR A N 1
ATOM 1189 C CA . TYR A 1 137 ? -3.512 -5.544 8.824 1.00 73.00 137 TYR A CA 1
ATOM 1190 C C . TYR A 1 137 ? -2.111 -4.942 8.754 1.00 73.00 137 TYR A C 1
ATOM 1192 O O . TYR A 1 137 ? -1.540 -4.890 7.673 1.00 73.00 137 TYR A O 1
ATOM 1200 N N . LYS A 1 138 ? -1.531 -4.522 9.885 1.00 75.50 138 LYS A N 1
ATOM 1201 C CA . LYS A 1 138 ? -0.140 -4.045 9.918 1.00 75.50 138 LYS A CA 1
ATOM 1202 C C . LYS A 1 138 ? 0.854 -5.167 9.645 1.00 75.50 138 LYS A C 1
ATOM 1204 O O . LYS A 1 138 ? 1.823 -4.922 8.944 1.00 75.50 138 LYS A O 1
ATOM 1209 N N . ILE A 1 139 ? 0.610 -6.376 10.156 1.00 77.69 139 ILE A N 1
ATOM 1210 C CA . ILE A 1 139 ? 1.446 -7.551 9.861 1.00 77.69 139 ILE A CA 1
ATOM 1211 C C . ILE A 1 139 ? 1.361 -7.900 8.372 1.00 77.69 139 ILE A C 1
ATOM 1213 O O . ILE A 1 139 ? 2.391 -8.041 7.722 1.00 77.69 139 ILE A O 1
ATOM 1217 N N . ILE A 1 140 ? 0.146 -7.975 7.819 1.00 77.81 140 ILE A N 1
ATOM 1218 C CA . ILE A 1 140 ? -0.068 -8.277 6.397 1.00 77.81 140 ILE A CA 1
ATOM 1219 C C . ILE A 1 140 ? 0.571 -7.200 5.514 1.00 77.81 140 ILE A C 1
ATOM 1221 O O . ILE A 1 140 ? 1.290 -7.532 4.578 1.00 77.81 140 ILE A O 1
ATOM 1225 N N . ALA A 1 141 ? 0.363 -5.916 5.826 1.00 75.62 141 ALA A N 1
ATOM 1226 C CA . ALA A 1 141 ? 0.992 -4.814 5.101 1.00 75.62 141 ALA A CA 1
ATOM 1227 C C . ALA A 1 141 ? 2.522 -4.884 5.182 1.00 75.62 141 ALA A C 1
ATOM 1229 O O . ALA A 1 141 ? 3.192 -4.651 4.180 1.00 75.62 141 ALA A O 1
ATOM 1230 N N . ASN A 1 142 ? 3.072 -5.265 6.340 1.00 83.50 142 ASN A N 1
ATOM 1231 C CA . ASN A 1 142 ? 4.504 -5.477 6.507 1.00 83.50 142 ASN A CA 1
ATOM 1232 C C . ASN A 1 142 ? 5.015 -6.584 5.582 1.00 83.50 142 ASN A C 1
ATOM 1234 O O . ASN A 1 142 ? 5.973 -6.370 4.854 1.00 83.50 142 ASN A O 1
ATOM 1238 N N . TRP A 1 143 ? 4.350 -7.742 5.569 1.00 84.38 143 TRP A N 1
ATOM 1239 C CA . TRP A 1 143 ? 4.709 -8.859 4.691 1.00 84.38 143 TRP A CA 1
ATOM 1240 C C . TRP A 1 143 ? 4.598 -8.494 3.214 1.00 84.38 143 TRP A C 1
ATOM 1242 O O . TRP A 1 143 ? 5.490 -8.823 2.438 1.00 84.38 143 TRP A O 1
ATOM 1252 N N . PHE A 1 144 ? 3.546 -7.769 2.834 1.00 80.81 144 PHE A N 1
ATOM 1253 C CA . PHE A 1 144 ? 3.371 -7.290 1.469 1.00 80.81 144 PHE A CA 1
ATOM 1254 C C . PHE A 1 144 ? 4.482 -6.319 1.054 1.00 80.81 144 PHE A C 1
ATOM 1256 O O . PHE A 1 144 ? 5.023 -6.458 -0.041 1.00 80.81 144 PHE A O 1
ATOM 1263 N N . CYS A 1 145 ? 4.868 -5.381 1.927 1.00 80.75 145 CYS A N 1
ATOM 1264 C CA . CYS A 1 145 ? 5.995 -4.481 1.667 1.00 80.75 145 CYS A CA 1
ATOM 1265 C C . CYS A 1 145 ? 7.307 -5.268 1.561 1.00 80.75 145 CYS A C 1
ATOM 1267 O O . CYS A 1 145 ? 8.073 -5.024 0.632 1.00 80.75 145 CYS A O 1
ATOM 1269 N N . SER A 1 146 ? 7.533 -6.242 2.455 1.00 81.88 146 SER A N 1
ATOM 1270 C CA . SER A 1 146 ? 8.700 -7.130 2.410 1.00 81.88 146 SER A CA 1
ATOM 1271 C C . SER A 1 146 ? 8.825 -7.867 1.091 1.00 81.88 146 SER A C 1
ATOM 1273 O O . SER A 1 146 ? 9.867 -7.836 0.444 1.00 81.88 146 SER A O 1
ATOM 1275 N N . PHE A 1 147 ? 7.740 -8.510 0.679 1.00 86.62 147 PHE A N 1
ATOM 1276 C CA . PHE A 1 147 ? 7.698 -9.253 -0.567 1.00 86.62 147 PHE A CA 1
ATOM 1277 C C . PHE A 1 147 ? 7.891 -8.328 -1.775 1.00 86.62 147 PHE A C 1
ATOM 1279 O O . PHE A 1 147 ? 8.696 -8.625 -2.654 1.00 86.62 147 PHE A O 1
ATOM 1286 N N . SER A 1 148 ? 7.219 -7.172 -1.780 1.00 84.12 148 SER A N 1
ATOM 1287 C CA . SER A 1 148 ? 7.280 -6.201 -2.877 1.00 84.12 148 SER A CA 1
ATOM 1288 C C . SER A 1 148 ? 8.686 -5.661 -3.121 1.00 84.12 148 SER A C 1
ATOM 1290 O O . SER A 1 148 ? 9.090 -5.573 -4.276 1.00 84.12 148 SER A O 1
ATOM 1292 N N . TYR A 1 149 ? 9.463 -5.330 -2.080 1.00 83.31 149 TYR A N 1
ATOM 1293 C CA . TYR A 1 149 ? 10.831 -4.853 -2.312 1.00 83.31 149 TYR A CA 1
ATOM 1294 C C . TYR A 1 149 ? 11.795 -5.992 -2.675 1.00 83.31 149 TYR A C 1
ATOM 1296 O O . TYR A 1 149 ? 12.723 -5.742 -3.433 1.00 83.31 149 TYR A O 1
ATOM 1304 N N . ILE A 1 150 ? 11.598 -7.230 -2.192 1.00 85.81 150 ILE A N 1
ATOM 1305 C CA . ILE A 1 150 ? 12.428 -8.384 -2.601 1.00 85.81 150 ILE A CA 1
ATOM 1306 C C . ILE A 1 150 ? 12.241 -8.647 -4.096 1.00 85.81 150 ILE A C 1
ATOM 1308 O O . ILE A 1 150 ? 13.217 -8.709 -4.843 1.00 85.81 150 ILE A O 1
ATOM 1312 N N . VAL A 1 151 ? 10.985 -8.742 -4.539 1.00 88.38 151 VAL A N 1
ATOM 1313 C CA . VAL A 1 151 ? 10.650 -8.870 -5.964 1.00 88.38 151 VAL A CA 1
ATOM 1314 C C . VAL A 1 151 ? 11.167 -7.658 -6.735 1.00 88.38 151 VAL A C 1
ATOM 1316 O O . VAL A 1 151 ? 11.786 -7.823 -7.780 1.00 88.38 151 VAL A O 1
ATOM 1319 N N . GLY A 1 152 ? 10.994 -6.456 -6.180 1.00 87.31 152 GLY A N 1
ATOM 1320 C CA . GLY A 1 152 ? 11.515 -5.212 -6.732 1.00 87.31 152 GLY A CA 1
ATOM 1321 C C . GLY A 1 152 ? 13.022 -5.263 -6.989 1.00 87.31 152 GLY A C 1
ATOM 1322 O O . GLY A 1 152 ? 13.454 -4.967 -8.099 1.00 87.31 152 GLY A O 1
ATOM 1323 N N . ILE A 1 153 ? 13.824 -5.693 -6.012 1.00 91.00 153 ILE A N 1
ATOM 1324 C CA . ILE A 1 153 ? 15.282 -5.828 -6.150 1.00 91.00 153 ILE A CA 1
ATOM 1325 C C . ILE A 1 153 ? 15.627 -6.811 -7.269 1.00 91.00 153 ILE A C 1
ATOM 1327 O O . ILE A 1 153 ? 16.452 -6.480 -8.113 1.00 91.00 153 ILE A O 1
ATOM 1331 N N . ILE A 1 154 ? 14.961 -7.969 -7.331 1.00 89.81 154 ILE A N 1
ATOM 1332 C CA . ILE A 1 154 ? 15.176 -8.948 -8.409 1.00 89.81 154 ILE A CA 1
ATOM 1333 C C . ILE A 1 154 ? 14.866 -8.315 -9.772 1.00 89.81 154 ILE A C 1
ATOM 1335 O O . ILE A 1 154 ? 15.675 -8.405 -10.696 1.00 89.81 154 ILE A O 1
ATOM 1339 N N . THR A 1 155 ? 13.729 -7.624 -9.897 1.00 89.31 155 THR A N 1
ATOM 1340 C CA . THR A 1 155 ? 13.364 -6.937 -11.144 1.00 89.31 155 THR A CA 1
ATOM 1341 C C . THR A 1 155 ? 14.347 -5.826 -11.503 1.00 89.31 155 THR A C 1
ATOM 1343 O O . THR A 1 155 ? 14.725 -5.709 -12.664 1.00 89.31 155 THR A O 1
ATOM 1346 N N . LEU A 1 156 ? 14.827 -5.056 -10.523 1.00 91.12 156 LEU A N 1
ATOM 1347 C CA . LEU A 1 156 ? 15.817 -4.005 -10.733 1.00 91.12 156 LEU A CA 1
ATOM 1348 C C . LEU A 1 156 ? 17.147 -4.591 -11.212 1.00 91.12 156 LEU A C 1
ATOM 1350 O O . LEU A 1 156 ? 17.728 -4.061 -12.152 1.00 91.12 156 LEU A O 1
ATOM 1354 N N . SER A 1 157 ? 17.606 -5.698 -10.622 1.00 87.81 157 SER A N 1
ATOM 1355 C CA . SER A 1 157 ? 18.818 -6.393 -11.064 1.00 87.81 157 SER A CA 1
ATOM 1356 C C . SER A 1 157 ? 18.714 -6.840 -12.522 1.00 87.81 157 SER A C 1
ATOM 1358 O O . SER A 1 157 ? 19.662 -6.652 -13.281 1.00 87.81 157 SER A O 1
ATOM 1360 N N . ILE A 1 158 ? 17.555 -7.366 -12.932 1.00 87.56 158 ILE A N 1
ATOM 1361 C CA . ILE A 1 158 ? 17.302 -7.751 -14.327 1.00 87.56 158 ILE A CA 1
ATOM 1362 C C . ILE A 1 158 ? 17.316 -6.518 -15.239 1.00 87.56 158 ILE A C 1
ATOM 1364 O O . ILE A 1 158 ? 17.980 -6.540 -16.271 1.00 87.56 158 ILE A O 1
ATOM 1368 N N . LEU A 1 159 ? 16.628 -5.435 -14.861 1.00 88.00 159 LEU A N 1
ATOM 1369 C CA . LEU A 1 159 ? 16.580 -4.201 -15.655 1.00 88.00 159 LEU A CA 1
ATOM 1370 C C . LEU A 1 159 ? 17.966 -3.567 -15.824 1.00 88.00 159 LEU A C 1
ATOM 1372 O O . LEU A 1 159 ? 18.324 -3.171 -16.930 1.00 88.00 159 LEU A O 1
ATOM 1376 N N . VAL A 1 160 ? 18.762 -3.509 -14.754 1.00 89.31 160 VAL A N 1
ATOM 1377 C CA . VAL A 1 160 ? 20.136 -2.984 -14.789 1.00 89.31 160 VAL A CA 1
ATOM 1378 C C . VAL A 1 160 ? 21.031 -3.852 -15.669 1.00 89.31 160 VAL A C 1
ATOM 1380 O O . VAL A 1 160 ? 21.807 -3.322 -16.461 1.00 89.31 160 VAL A O 1
ATOM 1383 N N . TRP A 1 161 ? 20.906 -5.177 -15.577 1.00 85.94 161 TRP A N 1
ATOM 1384 C CA . TRP A 1 161 ? 21.662 -6.089 -16.431 1.00 85.94 161 TRP A CA 1
ATOM 1385 C C . TRP A 1 161 ? 21.279 -5.942 -17.913 1.00 85.94 161 TRP A C 1
ATOM 1387 O O . 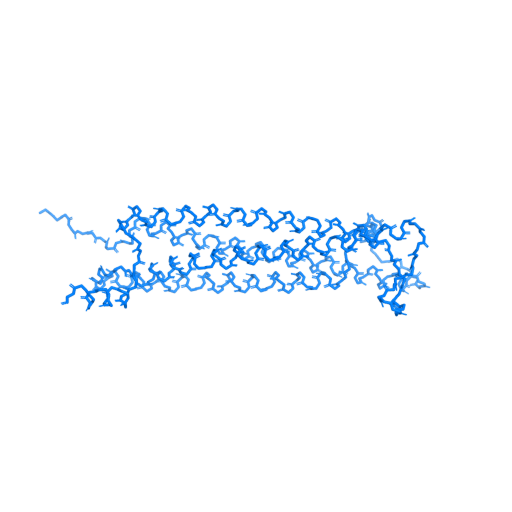TRP A 1 161 ? 22.160 -5.841 -18.762 1.00 85.94 161 TRP A O 1
ATOM 1397 N N . LEU A 1 162 ? 19.986 -5.828 -18.233 1.00 84.69 162 LEU A N 1
ATOM 1398 C CA . LEU A 1 162 ? 19.528 -5.565 -19.604 1.00 84.69 162 LEU A CA 1
ATOM 1399 C C . LEU A 1 162 ? 20.024 -4.211 -20.130 1.00 84.69 162 LEU A C 1
ATOM 1401 O O . LEU A 1 162 ? 20.454 -4.118 -21.278 1.00 84.69 162 LEU A O 1
ATOM 1405 N N . GLN A 1 163 ? 20.012 -3.174 -19.290 1.00 86.38 163 GLN A N 1
ATOM 1406 C CA . GLN A 1 163 ? 20.541 -1.857 -19.643 1.00 86.38 163 GLN A CA 1
ATOM 1407 C C . GLN A 1 163 ? 22.047 -1.903 -19.929 1.00 86.38 163 GLN A C 1
ATOM 1409 O O . GLN A 1 163 ? 22.514 -1.243 -20.853 1.00 86.38 163 GLN A O 1
ATOM 1414 N N . TYR A 1 164 ? 22.810 -2.692 -19.169 1.00 85.69 164 TYR A N 1
ATOM 1415 C CA . TYR A 1 164 ? 24.238 -2.893 -19.418 1.00 85.69 164 TYR A CA 1
ATOM 1416 C C . TYR A 1 164 ? 24.492 -3.531 -20.793 1.00 85.69 164 TYR A C 1
ATOM 1418 O O . TYR A 1 164 ? 25.331 -3.043 -21.547 1.00 85.69 164 TYR A O 1
ATOM 1426 N N . GLN A 1 165 ? 23.708 -4.549 -21.162 1.00 83.00 165 GLN A N 1
ATOM 1427 C CA . GLN A 1 165 ? 23.799 -5.187 -22.482 1.00 83.00 165 GLN A CA 1
ATOM 1428 C C . GLN A 1 165 ? 23.452 -4.223 -23.624 1.00 83.00 165 GLN A C 1
ATOM 1430 O O . GLN A 1 165 ? 24.141 -4.197 -24.643 1.00 83.00 165 GLN A O 1
ATOM 1435 N N . TYR A 1 166 ? 22.444 -3.369 -23.425 1.00 82.19 166 TYR A N 1
ATOM 1436 C CA . TYR A 1 166 ? 22.100 -2.308 -24.373 1.00 82.19 166 TYR A CA 1
ATOM 1437 C C . TYR A 1 166 ? 23.249 -1.305 -24.580 1.00 82.19 166 TYR A C 1
ATOM 1439 O O . TYR A 1 166 ? 23.575 -0.964 -25.714 1.00 82.19 166 TYR A O 1
ATOM 1447 N N . ILE A 1 167 ? 23.909 -0.866 -23.501 1.00 83.75 167 ILE A N 1
ATOM 1448 C CA . ILE A 1 167 ? 25.051 0.066 -23.575 1.00 83.75 167 ILE A CA 1
ATOM 1449 C C . ILE A 1 167 ? 26.238 -0.557 -24.328 1.00 83.75 167 ILE A C 1
ATOM 1451 O O . ILE A 1 167 ? 26.947 0.145 -25.047 1.00 83.75 167 ILE A O 1
ATOM 1455 N N . ASN A 1 168 ? 26.426 -1.872 -24.217 1.00 82.88 168 ASN A N 1
ATOM 1456 C CA . ASN A 1 168 ? 27.491 -2.607 -24.904 1.00 82.88 168 ASN A CA 1
ATOM 1457 C C . ASN A 1 168 ? 27.145 -3.000 -26.355 1.00 82.88 168 ASN A C 1
ATOM 1459 O O . ASN A 1 168 ? 27.865 -3.791 -26.960 1.00 82.88 168 ASN A O 1
ATOM 1463 N N . ASN A 1 169 ? 26.066 -2.452 -26.931 1.00 76.62 169 ASN A N 1
ATOM 1464 C CA . ASN A 1 169 ? 25.543 -2.769 -28.267 1.00 76.62 169 ASN A CA 1
ATOM 1465 C C . ASN A 1 169 ? 25.082 -4.229 -28.462 1.00 76.62 169 ASN A C 1
ATOM 1467 O O . ASN A 1 169 ? 24.812 -4.650 -29.592 1.00 76.62 169 ASN A O 1
ATOM 1471 N N . GLU A 1 170 ? 24.899 -4.997 -27.386 1.00 73.94 170 GLU A N 1
ATOM 1472 C CA . GLU A 1 170 ? 24.284 -6.328 -27.417 1.00 73.94 170 GLU A CA 1
ATOM 1473 C C . GLU A 1 170 ? 22.754 -6.195 -27.386 1.00 73.94 170 GLU A C 1
ATOM 1475 O O . GLU A 1 170 ? 22.059 -6.625 -26.467 1.00 73.94 170 GLU A O 1
ATOM 1480 N N . ASN A 1 171 ? 22.200 -5.569 -28.427 1.00 68.31 171 ASN A N 1
ATOM 1481 C CA . ASN A 1 171 ? 20.797 -5.146 -28.462 1.00 68.31 171 ASN A CA 1
ATOM 1482 C C . ASN A 1 171 ? 19.795 -6.295 -28.631 1.00 68.31 171 ASN A C 1
ATOM 1484 O O . ASN A 1 171 ? 18.604 -6.032 -28.780 1.00 68.31 171 ASN A O 1
ATOM 1488 N N . ILE A 1 172 ? 20.236 -7.555 -28.654 1.00 70.38 172 ILE A N 1
ATOM 1489 C CA . ILE A 1 172 ? 19.377 -8.718 -28.882 1.00 70.38 172 ILE A CA 1
ATOM 1490 C C . ILE A 1 172 ? 19.267 -9.519 -27.590 1.00 70.38 172 ILE A C 1
ATOM 1492 O O . ILE A 1 172 ? 20.239 -10.108 -27.127 1.00 70.38 172 ILE A O 1
ATOM 1496 N N . PHE A 1 173 ? 18.056 -9.580 -27.042 1.00 69.81 173 PHE A N 1
ATOM 1497 C CA . PHE A 1 173 ? 17.788 -10.350 -25.839 1.00 69.81 173 PHE A CA 1
ATOM 1498 C C . PHE A 1 173 ? 17.438 -11.802 -26.178 1.00 69.81 173 PHE A C 1
ATOM 1500 O O . PHE A 1 173 ? 16.506 -12.065 -26.948 1.00 69.81 173 PHE A O 1
ATOM 1507 N N . TYR A 1 174 ? 18.157 -12.736 -25.556 1.00 66.06 174 TYR A N 1
ATOM 1508 C CA . TYR A 1 174 ? 17.907 -14.172 -25.636 1.00 66.06 174 TYR A CA 1
ATOM 1509 C C . TYR A 1 174 ? 17.494 -14.719 -24.258 1.00 66.06 174 TYR A C 1
ATOM 1511 O O . TYR A 1 174 ? 18.176 -14.455 -23.268 1.00 66.06 174 TYR A O 1
ATOM 1519 N N . LEU A 1 175 ? 16.417 -15.517 -24.184 1.00 66.75 175 LEU A N 1
ATOM 1520 C CA . LEU A 1 175 ? 16.205 -16.457 -23.065 1.00 66.75 175 LEU A CA 1
ATOM 1521 C C . LEU A 1 175 ? 16.599 -17.849 -23.537 1.00 66.75 175 LEU A C 1
ATOM 1523 O O . LEU A 1 175 ? 15.920 -18.434 -24.388 1.00 66.75 175 LEU A O 1
ATOM 1527 N N . GLY A 1 176 ? 17.669 -18.402 -22.972 1.00 69.56 176 GLY A N 1
ATOM 1528 C CA . GLY A 1 176 ? 18.203 -19.676 -23.445 1.00 69.56 176 GLY A CA 1
ATOM 1529 C C . GLY A 1 176 ? 18.541 -19.583 -24.935 1.00 69.56 176 GLY A C 1
ATOM 1530 O O . GLY A 1 176 ? 19.433 -18.836 -25.315 1.00 69.56 176 GLY A O 1
ATOM 1531 N N . PHE A 1 177 ? 17.794 -20.298 -25.777 1.00 71.31 177 PHE A N 1
ATOM 1532 C CA . PHE A 1 177 ? 18.000 -20.336 -27.232 1.00 71.31 177 PHE A CA 1
ATOM 1533 C C . PHE A 1 177 ? 17.045 -19.431 -28.031 1.00 71.31 177 PHE A C 1
ATOM 1535 O O . PHE A 1 177 ? 17.164 -19.335 -29.250 1.00 71.31 177 PHE A O 1
ATOM 1542 N N . TRP A 1 178 ? 16.082 -18.776 -27.376 1.00 54.31 178 TRP A N 1
ATOM 1543 C CA . TRP A 1 178 ? 15.027 -18.019 -28.053 1.00 54.31 178 TRP A CA 1
ATOM 1544 C C . TRP A 1 178 ? 15.349 -16.527 -28.071 1.00 54.31 178 TRP A C 1
ATOM 1546 O O . TRP A 1 178 ? 15.477 -15.908 -27.013 1.00 54.31 178 TRP A O 1
ATOM 1556 N N . LYS A 1 179 ? 15.429 -15.933 -29.269 1.00 72.69 179 LYS A N 1
ATOM 1557 C CA . LYS A 1 179 ? 15.469 -14.475 -29.449 1.00 72.69 179 LYS A CA 1
ATOM 1558 C C . LYS A 1 179 ? 14.104 -13.897 -29.082 1.00 72.69 179 LYS A C 1
ATOM 1560 O O . LYS A 1 179 ? 13.138 -14.098 -29.813 1.00 72.69 179 LYS A O 1
ATOM 1565 N N . ILE A 1 180 ? 14.027 -13.176 -27.969 1.00 71.12 180 ILE A N 1
ATOM 1566 C CA . ILE A 1 180 ? 12.768 -12.588 -27.486 1.00 71.12 180 ILE A CA 1
ATOM 1567 C C . ILE A 1 180 ? 12.510 -11.226 -28.130 1.00 71.12 180 ILE A C 1
ATOM 1569 O O . ILE A 1 180 ? 11.361 -10.860 -28.358 1.00 71.12 180 ILE A O 1
ATOM 1573 N N . GLY A 1 181 ? 13.561 -10.466 -28.445 1.00 69.19 181 GLY A N 1
ATOM 1574 C CA . GLY A 1 181 ? 13.397 -9.146 -29.045 1.00 69.19 181 GLY A CA 1
ATOM 1575 C C . GLY A 1 181 ? 14.638 -8.275 -28.941 1.00 69.19 181 GLY A C 1
ATOM 1576 O O . GLY A 1 181 ? 15.728 -8.752 -28.622 1.00 69.19 181 GLY A O 1
ATOM 1577 N N . THR A 1 182 ? 14.458 -6.990 -29.242 1.00 73.94 182 THR A N 1
ATOM 1578 C CA . THR A 1 182 ? 15.502 -5.970 -29.130 1.00 73.94 182 THR A CA 1
ATOM 1579 C C . THR A 1 182 ? 15.366 -5.176 -27.839 1.00 73.94 182 THR A C 1
ATOM 1581 O O . THR A 1 182 ? 14.265 -4.724 -27.514 1.00 73.94 182 THR A O 1
ATOM 1584 N N . ILE A 1 183 ? 16.475 -4.976 -27.134 1.00 72.81 183 ILE A N 1
ATOM 1585 C CA . ILE A 1 183 ? 16.528 -4.184 -25.902 1.00 72.81 183 ILE A CA 1
ATOM 1586 C C . ILE A 1 183 ? 16.443 -2.695 -26.276 1.00 72.81 183 ILE A C 1
ATOM 1588 O O . ILE A 1 183 ? 17.105 -2.249 -27.211 1.00 72.81 183 ILE A O 1
ATOM 1592 N N . LYS A 1 184 ? 15.590 -1.937 -25.579 1.00 76.44 184 LYS A N 1
ATOM 1593 C CA . LYS A 1 184 ? 15.516 -0.467 -25.661 1.00 76.44 184 LYS A CA 1
ATOM 1594 C C . LYS A 1 184 ? 16.205 0.145 -24.441 1.00 76.44 184 LYS A C 1
ATOM 1596 O O . LYS A 1 184 ? 16.489 -0.571 -23.490 1.00 76.44 184 LYS A O 1
ATOM 1601 N N . ASN A 1 185 ? 16.418 1.460 -24.442 1.00 80.44 185 ASN A N 1
ATOM 1602 C CA . ASN A 1 185 ? 16.846 2.165 -23.235 1.00 80.44 185 ASN A CA 1
ATOM 1603 C C . ASN A 1 185 ? 15.800 1.979 -22.113 1.00 80.44 185 ASN A C 1
ATOM 1605 O O . ASN A 1 185 ? 14.635 2.317 -22.313 1.00 80.44 185 ASN A O 1
ATOM 1609 N N . LEU A 1 186 ? 16.225 1.430 -20.971 1.00 83.44 186 LEU A N 1
ATOM 1610 C CA . LEU A 1 186 ? 15.413 1.106 -19.787 1.00 83.44 186 LEU A CA 1
ATOM 1611 C C . LEU A 1 186 ? 15.698 2.041 -18.593 1.00 83.44 186 LEU A C 1
ATOM 1613 O O . LEU A 1 186 ? 15.363 1.734 -17.445 1.00 83.44 186 LEU A O 1
ATOM 1617 N N . GLN A 1 187 ? 16.386 3.165 -18.819 1.00 84.62 187 GLN A N 1
ATOM 1618 C CA . GLN A 1 187 ? 16.817 4.068 -17.748 1.00 84.62 187 GLN A CA 1
ATOM 1619 C C . GLN A 1 187 ? 15.639 4.613 -16.922 1.00 84.62 187 GLN A C 1
ATOM 1621 O O . GLN A 1 187 ? 15.724 4.673 -15.692 1.00 84.62 187 GLN A O 1
ATOM 1626 N N . THR A 1 188 ? 14.521 4.950 -17.568 1.00 78.75 188 THR A N 1
ATOM 1627 C CA . THR A 1 188 ? 13.314 5.453 -16.895 1.00 78.75 188 THR A CA 1
ATOM 1628 C C . THR A 1 188 ? 12.694 4.377 -15.998 1.00 78.75 188 THR A C 1
ATOM 1630 O O . THR A 1 188 ? 12.344 4.641 -14.845 1.00 78.75 188 THR A O 1
ATOM 1633 N N . GLU A 1 189 ? 12.627 3.134 -16.468 1.00 83.62 189 GLU A N 1
ATOM 1634 C CA . GLU A 1 189 ? 12.121 1.976 -15.730 1.00 83.62 189 GLU A CA 1
ATOM 1635 C C . GLU A 1 189 ? 12.990 1.666 -14.514 1.00 83.62 189 GLU A C 1
ATOM 1637 O O . GLU A 1 189 ? 12.459 1.377 -13.439 1.00 83.62 189 GLU A O 1
ATOM 1642 N N . ILE A 1 190 ? 14.313 1.773 -14.652 1.00 88.94 190 ILE A N 1
ATOM 1643 C CA . ILE A 1 190 ? 15.263 1.615 -13.544 1.00 88.94 190 ILE A CA 1
ATOM 1644 C C . ILE A 1 190 ? 15.006 2.676 -12.468 1.00 88.94 190 ILE A C 1
ATOM 1646 O O . ILE A 1 190 ? 14.901 2.334 -11.286 1.00 88.94 190 ILE A O 1
ATOM 1650 N N . ILE A 1 191 ? 14.852 3.948 -12.855 1.00 86.75 191 ILE A N 1
ATOM 1651 C CA . ILE A 1 191 ? 14.598 5.053 -11.915 1.00 86.75 191 ILE A CA 1
ATOM 1652 C C . ILE A 1 191 ? 13.269 4.848 -11.180 1.00 86.75 191 ILE A C 1
ATOM 1654 O O . ILE A 1 191 ? 13.214 4.951 -9.948 1.00 86.75 191 ILE A O 1
ATOM 1658 N N . VAL A 1 192 ? 12.200 4.520 -11.911 1.00 85.12 192 VAL A N 1
ATOM 1659 C CA . VAL A 1 192 ? 10.870 4.287 -11.328 1.00 85.12 192 VAL A CA 1
ATOM 1660 C C . VAL A 1 192 ? 10.883 3.071 -10.398 1.00 85.12 192 VAL A C 1
ATOM 1662 O O . VAL A 1 192 ? 10.390 3.153 -9.272 1.00 85.12 192 VAL A O 1
ATOM 1665 N N . THR A 1 193 ? 11.494 1.963 -10.820 1.00 87.19 193 THR A N 1
ATOM 1666 C CA . THR A 1 193 ? 11.576 0.732 -10.018 1.00 87.19 193 THR A CA 1
ATOM 1667 C C . THR A 1 193 ? 12.397 0.954 -8.747 1.00 87.19 193 THR A C 1
ATOM 1669 O O . THR A 1 193 ? 11.961 0.568 -7.663 1.00 87.19 193 THR A O 1
ATOM 1672 N N . SER A 1 194 ? 13.536 1.647 -8.842 1.00 89.00 194 SER A N 1
ATOM 1673 C CA . SER A 1 194 ? 14.361 2.022 -7.684 1.00 89.00 194 SER A CA 1
ATOM 1674 C C . SER A 1 194 ? 13.585 2.892 -6.685 1.00 89.00 194 SER A C 1
ATOM 1676 O O . SER A 1 194 ? 13.572 2.622 -5.480 1.00 89.00 194 SER A O 1
ATOM 1678 N N . SER A 1 195 ? 12.838 3.876 -7.192 1.00 87.88 195 SER A N 1
ATOM 1679 C CA . SER A 1 195 ? 11.998 4.758 -6.373 1.00 87.88 195 SER A CA 1
ATOM 1680 C C . SER A 1 195 ? 10.892 3.985 -5.643 1.00 87.88 195 SER A C 1
ATOM 1682 O O . SER A 1 195 ? 10.637 4.227 -4.460 1.00 87.88 195 SER A O 1
ATOM 1684 N N . LEU A 1 196 ? 10.263 3.015 -6.316 1.00 86.81 196 LEU A N 1
ATOM 1685 C CA . LEU A 1 196 ? 9.252 2.139 -5.719 1.00 86.81 196 LEU A CA 1
ATOM 1686 C C . LEU A 1 196 ? 9.839 1.231 -4.632 1.00 86.81 196 LEU A C 1
ATOM 1688 O O . LEU A 1 196 ? 9.232 1.093 -3.570 1.00 86.81 196 LEU A O 1
ATOM 1692 N N . ILE A 1 197 ? 11.021 0.649 -4.852 1.00 91.69 197 ILE A N 1
ATOM 1693 C CA . ILE A 1 197 ? 11.713 -0.181 -3.850 1.00 91.69 197 ILE A CA 1
ATOM 1694 C C . ILE A 1 197 ? 11.985 0.630 -2.583 1.00 91.69 197 ILE A C 1
ATOM 1696 O O . ILE A 1 197 ? 11.654 0.179 -1.482 1.00 91.69 197 ILE A O 1
ATOM 1700 N N . LEU A 1 198 ? 12.534 1.839 -2.733 1.00 90.62 198 LEU A N 1
ATOM 1701 C CA . LEU A 1 198 ? 12.813 2.724 -1.603 1.00 90.62 198 LEU A CA 1
ATOM 1702 C C . LEU A 1 198 ? 11.529 3.066 -0.835 1.00 90.62 198 LEU A C 1
ATOM 1704 O O . LEU A 1 198 ? 11.501 2.997 0.397 1.00 90.62 198 LEU A O 1
ATOM 1708 N N . LEU A 1 199 ? 10.445 3.370 -1.554 1.00 87.62 199 LEU A N 1
ATOM 1709 C CA . LEU A 1 199 ? 9.139 3.633 -0.956 1.00 87.62 199 LEU A CA 1
ATOM 1710 C C . LEU A 1 199 ? 8.628 2.427 -0.149 1.00 87.62 199 LEU A C 1
ATOM 1712 O O . LEU A 1 199 ? 8.220 2.592 1.003 1.00 87.62 199 LEU A O 1
ATOM 1716 N N . PHE A 1 200 ? 8.679 1.214 -0.709 1.00 87.50 200 PHE A N 1
ATOM 1717 C CA . PHE A 1 200 ? 8.248 0.000 -0.006 1.00 87.50 200 PHE A CA 1
ATOM 1718 C C . PHE A 1 200 ? 9.109 -0.311 1.222 1.00 87.50 200 PHE A C 1
ATOM 1720 O O . PHE A 1 200 ? 8.573 -0.744 2.245 1.00 87.50 200 PHE A O 1
ATOM 1727 N N . PHE A 1 201 ? 10.414 -0.043 1.166 1.00 87.00 201 PHE A N 1
ATOM 1728 C CA . PHE A 1 201 ? 11.306 -0.195 2.315 1.00 87.00 201 PHE A CA 1
ATOM 1729 C C . PHE A 1 201 ? 10.947 0.772 3.455 1.00 87.00 201 PHE A C 1
ATOM 1731 O O . PHE A 1 201 ? 10.800 0.355 4.607 1.00 87.00 201 PHE A O 1
ATOM 1738 N N . ILE A 1 202 ? 10.717 2.052 3.141 1.00 87.44 202 ILE A N 1
ATOM 1739 C CA . ILE A 1 202 ? 10.278 3.049 4.131 1.00 87.44 202 ILE A CA 1
ATOM 1740 C C . ILE A 1 202 ? 8.938 2.633 4.755 1.00 87.44 202 ILE A C 1
ATOM 1742 O O . ILE A 1 202 ? 8.777 2.681 5.980 1.00 87.44 202 ILE A O 1
ATOM 1746 N N . LEU A 1 203 ? 7.986 2.179 3.932 1.00 84.75 203 LEU A N 1
ATOM 1747 C CA . LEU A 1 203 ? 6.676 1.718 4.397 1.00 84.75 203 LEU A CA 1
ATOM 1748 C C . LEU A 1 203 ? 6.773 0.485 5.303 1.00 84.75 203 LEU A C 1
ATOM 1750 O O . LEU A 1 203 ? 6.062 0.429 6.310 1.00 84.75 203 LEU A O 1
ATOM 1754 N N . HIS A 1 204 ? 7.665 -0.464 5.008 1.00 86.31 204 HIS A N 1
ATOM 1755 C CA . HIS A 1 204 ? 7.946 -1.599 5.891 1.00 86.31 204 HIS A CA 1
ATOM 1756 C C . HIS A 1 204 ? 8.427 -1.108 7.260 1.00 86.31 204 HIS A C 1
ATOM 1758 O O . HIS A 1 204 ? 7.793 -1.401 8.279 1.00 86.31 204 HIS A O 1
ATOM 1764 N N . CYS A 1 205 ? 9.499 -0.312 7.305 1.00 86.44 205 CYS A N 1
ATOM 1765 C CA . CYS A 1 205 ? 10.043 0.222 8.556 1.00 86.44 205 CYS A CA 1
ATOM 1766 C C . CYS A 1 205 ? 8.966 0.953 9.374 1.00 86.44 205 CYS A C 1
ATOM 1768 O O . CYS A 1 205 ? 8.831 0.744 10.586 1.00 86.44 205 CYS A O 1
ATOM 1770 N N . PHE A 1 206 ? 8.132 1.751 8.703 1.00 83.25 206 PHE A N 1
ATOM 1771 C CA . PHE A 1 206 ? 7.015 2.441 9.336 1.00 83.25 206 PHE A CA 1
ATOM 1772 C C . PHE A 1 206 ? 5.968 1.473 9.907 1.00 83.25 206 PHE A C 1
ATOM 1774 O O . PHE A 1 206 ? 5.530 1.651 11.049 1.00 83.25 206 PHE A O 1
ATOM 1781 N N . CYS A 1 207 ? 5.594 0.423 9.164 1.00 80.06 207 CYS A N 1
ATOM 1782 C CA . CYS A 1 207 ? 4.668 -0.616 9.625 1.00 80.06 207 CYS A CA 1
ATOM 1783 C C . CYS A 1 207 ? 5.183 -1.308 10.893 1.00 80.06 207 CYS A C 1
ATOM 1785 O O . CYS A 1 207 ? 4.417 -1.470 11.851 1.00 80.06 207 CYS A O 1
ATOM 1787 N N . PHE A 1 208 ? 6.475 -1.639 10.940 1.00 79.56 208 PHE A N 1
ATOM 1788 C CA . PHE A 1 208 ? 7.110 -2.267 12.098 1.00 79.56 208 PHE A CA 1
ATOM 1789 C C . PHE A 1 208 ? 7.085 -1.367 13.346 1.00 79.56 208 PHE A C 1
ATOM 1791 O O . PHE A 1 208 ? 6.638 -1.786 14.422 1.00 79.56 208 PHE A O 1
ATOM 1798 N N . ILE A 1 209 ? 7.475 -0.095 13.207 1.00 81.50 209 ILE A N 1
ATOM 1799 C CA . ILE A 1 209 ? 7.449 0.883 14.310 1.00 81.50 209 ILE A CA 1
ATOM 1800 C C . ILE A 1 209 ? 6.014 1.074 14.825 1.00 81.50 209 ILE A C 1
ATOM 1802 O O . ILE A 1 209 ? 5.757 1.030 16.037 1.00 81.50 209 ILE A O 1
ATOM 1806 N N . HIS A 1 210 ? 5.050 1.242 13.915 1.00 75.94 210 HIS A N 1
ATOM 1807 C CA . HIS A 1 210 ? 3.647 1.423 14.283 1.00 75.94 210 HIS A CA 1
ATOM 1808 C C . HIS A 1 210 ? 3.039 0.188 14.943 1.00 75.94 210 HIS A C 1
ATOM 1810 O O . HIS A 1 210 ? 2.194 0.327 15.840 1.00 75.94 210 HIS A O 1
ATOM 1816 N N . PHE A 1 211 ? 3.440 -1.009 14.518 1.00 78.56 211 PHE A N 1
ATOM 1817 C CA . PHE A 1 211 ? 3.045 -2.260 15.148 1.00 78.56 211 PHE A CA 1
ATOM 1818 C C . PHE A 1 211 ? 3.513 -2.302 16.606 1.00 78.56 211 PHE A C 1
ATOM 1820 O O . PHE A 1 211 ? 2.672 -2.432 17.503 1.00 78.56 211 PHE A O 1
ATOM 1827 N N . LYS A 1 212 ? 4.810 -2.065 16.855 1.00 77.38 212 LYS A N 1
ATOM 1828 C CA . LYS A 1 212 ? 5.396 -2.056 18.206 1.00 77.38 212 LYS A CA 1
ATOM 1829 C C . LYS A 1 212 ? 4.690 -1.048 19.118 1.00 77.38 212 LYS A C 1
ATOM 1831 O O . LYS A 1 212 ? 4.213 -1.417 20.189 1.00 77.38 212 LYS A O 1
ATOM 1836 N N . LYS A 1 213 ? 4.500 0.191 18.646 1.00 77.75 213 LYS A N 1
ATOM 1837 C CA . LYS A 1 213 ? 3.787 1.247 19.391 1.00 77.75 213 LYS A CA 1
ATOM 1838 C C . LYS A 1 213 ? 2.341 0.865 19.722 1.00 77.75 213 LYS A C 1
ATOM 1840 O O . LYS A 1 213 ? 1.858 1.157 20.812 1.00 77.75 213 LYS A O 1
ATOM 1845 N N . THR A 1 214 ? 1.637 0.213 18.792 1.00 70.88 214 THR A N 1
ATOM 1846 C CA . THR A 1 214 ? 0.240 -0.203 19.009 1.00 70.88 214 THR A CA 1
ATOM 1847 C C . THR A 1 214 ? 0.149 -1.319 20.046 1.00 70.88 214 THR A C 1
ATOM 1849 O O . THR A 1 214 ? -0.732 -1.257 20.901 1.00 70.88 214 THR A O 1
ATOM 1852 N N . LYS A 1 215 ? 1.065 -2.295 20.004 1.00 70.62 215 LYS A N 1
ATOM 1853 C CA . LYS A 1 215 ? 1.124 -3.390 20.980 1.00 70.62 215 LYS A CA 1
ATOM 1854 C C . LYS A 1 215 ? 1.356 -2.855 22.399 1.00 70.62 215 LYS A C 1
ATOM 1856 O O . LYS A 1 215 ? 0.589 -3.173 23.301 1.00 70.62 215 LYS A O 1
ATOM 1861 N N . THR A 1 216 ? 2.326 -1.956 22.580 1.00 69.69 216 THR A N 1
ATOM 1862 C CA . THR A 1 216 ? 2.617 -1.346 23.891 1.00 69.69 216 THR A CA 1
ATOM 1863 C C . THR A 1 216 ? 1.427 -0.561 24.458 1.00 69.69 216 THR A C 1
ATOM 1865 O O . THR A 1 216 ? 1.119 -0.696 25.636 1.00 69.69 216 THR A O 1
ATOM 1868 N N . GLN A 1 217 ? 0.713 0.207 23.624 1.00 67.38 217 GLN A N 1
ATOM 1869 C CA . GLN A 1 217 ? -0.472 0.973 24.049 1.00 67.38 217 GLN A CA 1
ATOM 1870 C C . GLN A 1 217 ? -1.642 0.095 24.517 1.00 67.38 217 GLN A C 1
ATOM 1872 O O . GLN A 1 217 ? -2.446 0.523 25.344 1.00 67.38 217 GLN A O 1
ATOM 1877 N N . ILE A 1 218 ? -1.780 -1.102 23.944 1.00 65.38 218 ILE A N 1
ATOM 1878 C CA . ILE A 1 218 ? -2.825 -2.053 24.332 1.00 65.38 218 ILE A CA 1
ATOM 1879 C C . ILE A 1 218 ? -2.516 -2.615 25.720 1.00 65.38 218 ILE A C 1
ATOM 1881 O O . ILE A 1 218 ? -3.365 -2.532 26.607 1.00 65.38 218 ILE A O 1
ATOM 1885 N N . ILE A 1 219 ? -1.290 -3.109 25.905 1.00 65.00 219 ILE A N 1
ATOM 1886 C CA . ILE A 1 219 ? -0.823 -3.688 27.168 1.00 65.00 219 ILE A CA 1
ATOM 1887 C C . ILE A 1 219 ? -0.906 -2.648 28.292 1.00 65.00 219 ILE A C 1
ATOM 1889 O O . ILE A 1 219 ? -1.395 -2.961 29.371 1.00 65.00 219 ILE A O 1
ATOM 1893 N N . SER A 1 220 ? -0.530 -1.389 28.035 1.00 61.72 220 SER A N 1
ATOM 1894 C CA . SER A 1 220 ? -0.608 -0.330 29.050 1.00 61.72 220 SER A CA 1
ATOM 1895 C C . SER A 1 220 ? -2.037 0.007 29.492 1.00 61.72 220 SER A C 1
ATOM 1897 O O . SER A 1 220 ? -2.229 0.460 30.612 1.00 61.72 220 SER A O 1
ATOM 1899 N N . TYR A 1 221 ? -3.037 -0.154 28.616 1.00 65.75 221 TYR A N 1
ATOM 1900 C CA . TYR A 1 221 ? -4.424 0.216 28.927 1.00 65.75 221 TYR A CA 1
ATOM 1901 C C . TYR A 1 221 ? -5.215 -0.934 29.566 1.00 65.75 221 TYR A C 1
ATOM 1903 O O . TYR A 1 221 ? -6.049 -0.692 30.431 1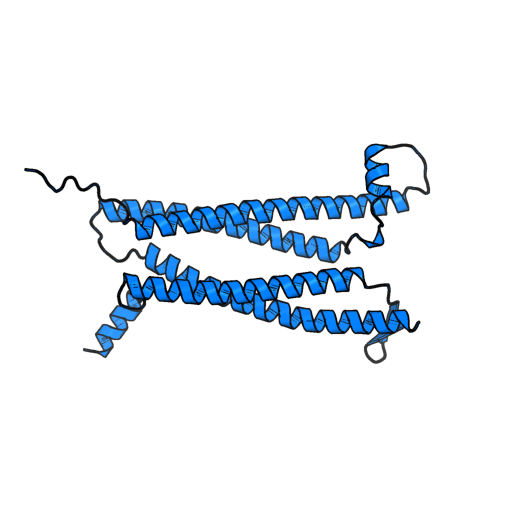.00 65.75 221 TYR A O 1
ATOM 1911 N N . TRP A 1 222 ? -4.962 -2.177 29.148 1.00 65.62 222 TRP A N 1
ATOM 1912 C CA . TRP A 1 222 ? -5.696 -3.358 29.625 1.00 65.62 222 TRP A CA 1
ATOM 1913 C C . TRP A 1 222 ? -4.899 -4.234 30.603 1.00 65.62 222 TRP A C 1
ATOM 1915 O O . TRP A 1 222 ? -5.410 -5.256 31.057 1.00 65.62 222 TRP A O 1
ATOM 1925 N N . GLY A 1 223 ? -3.641 -3.886 30.893 1.00 61.41 223 GLY A N 1
ATOM 1926 C CA . GLY A 1 223 ? -2.714 -4.667 31.725 1.00 61.41 223 GLY A CA 1
ATOM 1927 C C . GLY A 1 223 ? -2.261 -5.994 31.100 1.00 61.41 223 GLY A C 1
ATOM 1928 O O . GLY A 1 223 ? -1.346 -6.634 31.602 1.00 61.41 223 GLY A O 1
ATOM 1929 N N . THR A 1 224 ? -2.894 -6.412 30.003 1.00 64.19 224 THR A N 1
ATOM 1930 C CA . THR A 1 224 ? -2.697 -7.684 29.303 1.00 64.19 224 THR A CA 1
ATOM 1931 C C . THR A 1 224 ? -3.031 -7.515 27.819 1.00 64.19 224 THR A C 1
ATOM 1933 O O . THR A 1 224 ? -3.677 -6.539 27.421 1.00 64.19 224 THR A O 1
ATOM 1936 N N . ASP A 1 225 ? -2.598 -8.463 26.985 1.00 65.69 225 ASP A N 1
ATOM 1937 C CA . ASP A 1 225 ? -3.075 -8.534 25.604 1.00 65.69 225 ASP A CA 1
ATOM 1938 C C . ASP A 1 225 ? -4.586 -8.802 25.594 1.00 65.69 225 ASP A C 1
ATOM 1940 O O . ASP A 1 225 ? -5.111 -9.609 26.364 1.00 65.69 225 ASP A O 1
ATOM 1944 N N . ILE A 1 226 ? -5.313 -8.107 24.717 1.00 64.12 226 ILE A N 1
ATOM 1945 C CA . ILE A 1 226 ? -6.758 -8.307 24.630 1.00 64.12 226 ILE A CA 1
ATOM 1946 C C . ILE A 1 226 ? -6.987 -9.695 24.020 1.00 64.12 226 ILE A C 1
ATOM 1948 O O . ILE A 1 226 ? -6.597 -9.941 22.879 1.00 64.12 226 ILE A O 1
ATOM 1952 N N . LEU A 1 227 ? -7.631 -10.581 24.783 1.00 63.66 227 LEU A N 1
ATOM 1953 C CA . LEU A 1 227 ? -8.030 -11.937 24.385 1.00 63.66 227 LEU A CA 1
ATOM 1954 C C . LEU A 1 227 ? -9.502 -11.969 23.951 1.00 63.66 227 LEU A C 1
ATOM 1956 O O . LEU A 1 227 ? -10.325 -11.229 24.507 1.00 63.66 227 LEU A O 1
ATOM 1960 N N . SER A 1 228 ? -9.842 -12.822 22.979 1.00 63.50 228 SER A N 1
ATOM 1961 C CA . SER A 1 228 ? -11.230 -13.006 22.531 1.00 63.50 228 SER A CA 1
ATOM 1962 C C . SER A 1 228 ? -12.060 -13.640 23.640 1.00 63.50 228 SER A C 1
ATOM 1964 O O . SER A 1 228 ? -11.537 -14.244 24.580 1.00 63.50 228 SER A O 1
ATOM 1966 N N . LEU A 1 229 ? -13.384 -13.526 23.534 1.00 61.66 229 LEU A N 1
ATOM 1967 C CA . LEU A 1 229 ? -14.283 -14.197 24.470 1.00 61.66 229 LEU A CA 1
ATOM 1968 C C . LEU A 1 229 ? -14.089 -15.726 24.434 1.00 61.66 229 LEU A C 1
ATOM 1970 O O . LEU A 1 229 ? -14.178 -16.381 25.468 1.00 61.66 229 LEU A O 1
ATOM 1974 N N . GLU A 1 230 ? -13.788 -16.283 23.260 1.00 70.38 230 GLU A N 1
ATOM 1975 C CA . GLU A 1 230 ? -13.499 -17.708 23.049 1.00 70.38 230 GLU A CA 1
ATOM 1976 C C . GLU A 1 230 ? -12.159 -18.115 23.663 1.00 70.38 230 GLU A C 1
ATOM 1978 O O . GLU A 1 230 ? -12.111 -19.103 24.390 1.00 70.38 230 GLU A O 1
ATOM 1983 N N . GLU A 1 231 ? -11.100 -17.324 23.458 1.00 68.12 231 GLU A N 1
ATOM 1984 C CA . GLU A 1 231 ? -9.774 -17.538 24.058 1.00 68.12 231 GLU A CA 1
ATOM 1985 C C . GLU A 1 231 ? -9.871 -17.496 25.593 1.00 68.12 231 GLU A C 1
ATOM 1987 O O . GLU A 1 231 ? -9.335 -18.365 26.278 1.00 68.12 231 GLU A O 1
ATOM 1992 N N . LYS A 1 232 ? -10.643 -16.550 26.149 1.00 66.19 232 LYS A N 1
ATOM 1993 C CA . LYS A 1 232 ? -10.914 -16.480 27.595 1.00 66.19 232 LYS A CA 1
ATOM 1994 C C . LYS A 1 232 ? -11.681 -17.698 28.106 1.00 66.19 232 LYS A C 1
ATOM 1996 O O . LYS A 1 232 ? -11.336 -18.236 29.156 1.00 66.19 232 LYS A O 1
ATOM 2001 N N . LYS A 1 233 ? -12.719 -18.138 27.385 1.00 72.44 233 LYS A N 1
ATOM 2002 C CA . LYS A 1 233 ? -13.500 -19.336 27.743 1.00 72.44 233 LYS A CA 1
ATOM 2003 C C . LYS A 1 233 ? -12.643 -20.599 27.680 1.00 72.44 233 LYS A C 1
ATOM 2005 O O . LYS A 1 233 ? -12.754 -21.436 28.569 1.00 72.44 233 LYS A O 1
ATOM 2010 N N . TYR A 1 234 ? -11.790 -20.723 26.668 1.00 80.81 234 TYR A N 1
ATOM 2011 C CA . TYR A 1 234 ? -10.866 -21.843 26.515 1.00 80.81 234 TYR A CA 1
ATOM 2012 C C . TYR A 1 234 ? -9.842 -21.893 27.651 1.00 80.81 234 TYR A C 1
ATOM 2014 O O . TYR A 1 234 ? -9.694 -22.930 28.289 1.00 80.81 234 TYR A O 1
ATOM 2022 N N . LEU A 1 235 ? -9.194 -20.767 27.961 1.00 72.88 235 LEU A N 1
ATOM 2023 C CA . LEU A 1 235 ? -8.230 -20.700 29.061 1.00 72.88 235 LEU A CA 1
ATOM 2024 C C . LEU A 1 235 ? -8.887 -21.029 30.401 1.00 72.88 235 LEU A C 1
ATOM 2026 O O . LEU A 1 235 ? -8.363 -21.863 31.128 1.00 72.88 235 LEU A O 1
ATOM 2030 N N . LYS A 1 236 ? -10.077 -20.476 30.676 1.00 68.00 236 LYS A N 1
ATOM 2031 C CA . LYS A 1 236 ? -10.833 -20.766 31.903 1.00 68.00 236 LYS A CA 1
ATOM 2032 C C . LYS A 1 236 ? -11.201 -22.250 32.043 1.00 68.00 236 LYS A C 1
ATOM 2034 O O . LYS A 1 236 ? -11.221 -22.755 33.155 1.00 68.00 236 LYS A O 1
ATOM 2039 N N . ARG A 1 237 ? -11.480 -22.941 30.930 1.00 80.25 237 ARG A N 1
ATOM 2040 C CA . ARG A 1 237 ? -11.727 -24.397 30.894 1.00 80.25 237 ARG A CA 1
ATOM 2041 C C . ARG A 1 237 ? -10.465 -25.243 31.062 1.00 80.25 237 ARG A C 1
ATOM 2043 O O . ARG A 1 237 ? -10.590 -26.425 31.324 1.00 80.25 237 ARG A O 1
ATOM 2050 N N . LYS A 1 238 ? -9.285 -24.671 30.817 1.00 78.19 238 LYS A N 1
ATOM 2051 C CA . LYS A 1 238 ? -7.995 -25.366 30.916 1.00 78.19 238 LYS A CA 1
ATOM 2052 C C . LYS A 1 238 ? -7.347 -25.184 32.291 1.00 78.19 238 LYS A C 1
ATOM 2054 O O . LYS A 1 238 ? -6.528 -26.002 32.685 1.00 78.19 238 LYS A O 1
ATOM 2059 N N . THR A 1 239 ? -7.661 -24.087 32.979 1.00 72.56 239 THR A N 1
ATOM 2060 C CA . THR A 1 239 ? -7.172 -23.787 34.334 1.00 72.56 239 THR A CA 1
ATOM 2061 C C . THR A 1 239 ? -8.062 -24.320 35.454 1.00 72.56 239 THR A C 1
ATOM 2063 O O . THR A 1 239 ? -7.602 -24.358 36.590 1.00 72.56 239 THR A O 1
ATOM 2066 N N . ASN A 1 240 ? -9.311 -24.677 35.149 1.00 50.81 240 ASN A N 1
ATOM 2067 C CA . ASN A 1 240 ? -10.227 -25.375 36.054 1.00 50.81 240 ASN A CA 1
ATOM 2068 C C . ASN A 1 240 ? -10.236 -26.863 35.722 1.00 50.81 240 ASN A C 1
ATOM 2070 O O . ASN A 1 240 ? -10.429 -27.654 36.665 1.00 50.81 240 ASN A O 1
#

pLDDT: mean 73.34, std 13.83, range [31.09, 91.88]

Organism: NCBI:txid2138

Foldseek 3Di:
DDPPPPPLDDPPVRVVVLVVQLVVLVVLLVVLVVLLVVLVVLLVLLVVLVVCVVCVVDDDDDDPPNVVVNVPDDNVLRDDVVVSVVSSVVSVVSNVVSVVSNVVSVVVVVVVSVCSVVPVPPPRVSCVVCLVVVLVVLVVLLVVLVVLLVVLVVVLVVLVVLQVCVVVVVQFDDDPPDGPDGRDHCPSVNVVSVVSSVVSVVSNVVSVVVSVVSQVVCCVVPVDHDDDPVRVVVVVVVVD